Protein AF-F1L521-F1 (afdb_monomer_lite)

Structure (mmCIF, N/CA/C/O backbone):
data_AF-F1L521-F1
#
_entry.id   AF-F1L521-F1
#
loop_
_atom_site.group_PDB
_atom_site.id
_atom_site.type_symbol
_atom_site.label_atom_id
_atom_site.label_alt_id
_atom_site.label_comp_id
_atom_site.label_asym_id
_atom_site.label_entity_id
_atom_site.label_seq_id
_atom_site.pdbx_PDB_ins_code
_atom_site.Cartn_x
_atom_site.Cartn_y
_atom_site.Cartn_z
_atom_site.occupancy
_atom_site.B_iso_or_equiv
_atom_site.auth_seq_id
_atom_site.auth_comp_id
_atom_site.auth_asym_id
_atom_site.auth_atom_id
_atom_site.pdbx_PDB_model_num
ATOM 1 N N . MET A 1 1 ? -2.683 11.134 13.751 1.00 90.31 1 MET A N 1
ATOM 2 C CA . MET A 1 1 ? -3.438 9.969 13.209 1.00 90.31 1 MET A CA 1
ATOM 3 C C . MET A 1 1 ? -3.778 8.933 14.274 1.00 90.31 1 MET A C 1
ATOM 5 O O . MET A 1 1 ? -4.937 8.552 14.378 1.00 90.31 1 MET A O 1
ATOM 9 N N . GLN A 1 2 ? -2.808 8.512 15.095 1.00 91.81 2 GLN A N 1
ATOM 10 C CA . GLN A 1 2 ? -3.018 7.535 16.176 1.00 91.81 2 GLN A CA 1
ATOM 11 C C . GLN A 1 2 ? -4.186 7.899 17.107 1.00 91.81 2 GLN A C 1
ATOM 13 O O . GLN A 1 2 ? -5.046 7.057 17.354 1.00 91.81 2 GLN A O 1
ATOM 18 N N . ARG A 1 3 ? -4.280 9.169 17.531 1.00 94.88 3 ARG A N 1
ATOM 19 C CA . ARG A 1 3 ? -5.382 9.678 18.364 1.00 94.88 3 ARG A CA 1
ATOM 20 C C . ARG A 1 3 ? -6.765 9.398 17.769 1.00 94.88 3 ARG A C 1
ATOM 22 O O . ARG A 1 3 ? -7.626 8.865 18.456 1.00 94.88 3 ARG A O 1
ATOM 29 N N . ALA A 1 4 ? -6.966 9.699 16.486 1.00 95.62 4 ALA A N 1
ATOM 30 C CA . ALA A 1 4 ? -8.253 9.498 15.819 1.00 95.62 4 ALA A CA 1
ATOM 31 C C . ALA A 1 4 ? -8.691 8.021 15.827 1.00 95.62 4 ALA A C 1
ATOM 33 O O . ALA A 1 4 ? -9.861 7.720 16.062 1.00 95.62 4 ALA A O 1
ATOM 34 N N . VAL A 1 5 ? -7.750 7.094 15.620 1.00 95.44 5 VAL A N 1
ATOM 35 C CA . VAL A 1 5 ? -8.025 5.649 15.680 1.00 95.44 5 VAL A CA 1
ATOM 36 C C . VAL A 1 5 ? -8.281 5.195 17.115 1.00 95.44 5 VAL A C 1
ATOM 38 O O . VAL A 1 5 ? -9.216 4.433 17.340 1.00 95.44 5 VAL A O 1
ATOM 41 N N . ALA A 1 6 ? -7.508 5.690 18.085 1.00 95.44 6 ALA A N 1
ATOM 42 C CA . ALA A 1 6 ? -7.692 5.373 19.500 1.00 95.44 6 ALA A CA 1
ATOM 43 C C . ALA A 1 6 ? -9.063 5.837 20.020 1.00 95.44 6 ALA A C 1
ATOM 45 O O . ALA A 1 6 ? -9.784 5.054 20.628 1.00 95.44 6 ALA A O 1
ATOM 46 N N . GLU A 1 7 ? -9.473 7.069 19.714 1.00 96.81 7 GLU A N 1
ATOM 47 C CA . GLU A 1 7 ? -10.798 7.582 20.078 1.00 96.81 7 GLU A CA 1
ATOM 48 C C . GLU A 1 7 ? -11.925 6.788 19.403 1.00 96.81 7 GLU A C 1
ATOM 50 O O . GLU A 1 7 ? -12.934 6.477 20.038 1.00 96.81 7 GLU A O 1
ATOM 55 N N . THR A 1 8 ? -11.756 6.431 18.124 1.00 97.25 8 THR A N 1
ATOM 56 C CA . THR A 1 8 ? -12.739 5.620 17.385 1.00 97.25 8 THR A CA 1
ATOM 57 C C . THR A 1 8 ? -12.863 4.225 17.987 1.00 97.25 8 THR A C 1
ATOM 59 O O . THR A 1 8 ? -13.978 3.745 18.183 1.00 97.25 8 THR A O 1
ATOM 62 N N . ARG A 1 9 ? -11.735 3.601 18.343 1.00 96.56 9 ARG A N 1
ATOM 63 C CA . ARG A 1 9 ? -11.698 2.318 19.044 1.00 96.56 9 ARG A CA 1
ATOM 64 C C . ARG A 1 9 ? -12.509 2.384 20.339 1.00 96.56 9 ARG A C 1
ATOM 66 O O . ARG A 1 9 ? -13.430 1.589 20.492 1.00 96.56 9 ARG A O 1
ATOM 73 N N . SER A 1 10 ? -12.233 3.356 21.212 1.00 96.94 10 SER A N 1
ATOM 74 C CA . SER A 1 10 ? -12.951 3.498 22.486 1.00 96.94 10 SER A CA 1
ATOM 75 C C . SER A 1 10 ? -14.455 3.700 22.286 1.00 96.94 10 SER A C 1
ATOM 77 O O . SER A 1 10 ? -15.264 3.143 23.021 1.00 96.94 10 SER A O 1
ATOM 79 N N . ARG A 1 11 ? -14.859 4.474 21.269 1.00 97.31 11 ARG A N 1
ATOM 80 C CA . ARG A 1 11 ? -16.281 4.680 20.951 1.00 97.31 11 ARG A CA 1
ATOM 81 C C . ARG A 1 11 ? -16.962 3.398 20.476 1.00 97.31 11 ARG A C 1
ATOM 83 O O . ARG A 1 11 ? -18.084 3.136 20.894 1.00 97.31 11 ARG A O 1
ATOM 90 N N . LEU A 1 12 ? -16.302 2.609 19.629 1.00 97.69 12 LEU A N 1
ATOM 91 C CA . LEU A 1 12 ? -16.841 1.332 19.158 1.00 97.69 12 LEU A CA 1
ATOM 92 C C . LEU A 1 12 ? -16.959 0.314 20.302 1.00 97.69 12 LEU A C 1
ATOM 94 O O . LEU A 1 12 ? -17.980 -0.363 20.398 1.00 97.69 12 LEU A O 1
ATOM 98 N N . GLU A 1 13 ? -15.976 0.259 21.205 1.00 97.38 13 GLU A N 1
ATOM 99 C CA . GLU A 1 13 ? -16.037 -0.576 22.415 1.00 97.38 13 GLU A CA 1
ATOM 100 C C . GLU A 1 13 ? -17.237 -0.181 23.303 1.00 97.38 13 GLU A C 1
ATOM 102 O O . GLU A 1 13 ? -18.014 -1.046 23.707 1.00 97.38 13 GLU A O 1
ATOM 107 N N . CYS A 1 14 ? -17.477 1.120 23.528 1.00 97.75 14 CYS A N 1
ATOM 108 C CA . CYS A 1 14 ? -18.646 1.611 24.277 1.00 97.75 14 CYS A CA 1
ATOM 109 C C . CYS A 1 14 ? -19.998 1.263 23.628 1.00 97.75 14 CYS A C 1
ATOM 111 O O . CYS A 1 14 ? -21.002 1.152 24.329 1.00 97.75 14 CYS A O 1
ATOM 113 N N . LEU A 1 15 ? -20.038 1.101 22.303 1.00 97.94 15 LEU A N 1
ATOM 114 C CA . LEU A 1 15 ? -21.233 0.686 21.560 1.00 97.94 15 LEU A CA 1
ATOM 115 C C . LEU A 1 15 ? -21.446 -0.840 21.567 1.00 97.94 15 LEU A C 1
ATOM 117 O O . LEU A 1 15 ? -22.412 -1.322 20.979 1.00 97.94 15 LEU A O 1
ATOM 121 N N . GLY A 1 16 ? -20.577 -1.599 22.243 1.00 97.75 16 GLY A N 1
ATOM 122 C CA . GLY A 1 16 ? -20.684 -3.052 22.384 1.00 97.75 16 GLY A CA 1
ATOM 123 C C . GLY A 1 16 ? -19.954 -3.852 21.304 1.00 97.75 16 GLY A C 1
ATOM 124 O O . GLY A 1 16 ? -20.125 -5.068 21.235 1.00 97.75 16 GLY A O 1
ATOM 125 N N . HIS A 1 17 ? -19.135 -3.210 20.464 1.00 97.94 17 HIS A N 1
ATOM 126 C CA . HIS A 1 17 ? -18.296 -3.921 19.501 1.00 97.94 17 HIS A CA 1
ATOM 127 C C . HIS A 1 17 ? -17.059 -4.515 20.183 1.00 97.94 17 HIS A C 1
ATOM 129 O O . HIS A 1 17 ? -16.472 -3.914 21.081 1.00 97.94 17 HIS A O 1
ATOM 135 N N . THR A 1 18 ? -16.624 -5.689 19.722 1.00 97.38 18 THR A N 1
ATOM 136 C CA . THR A 1 18 ? -15.381 -6.318 20.189 1.00 97.38 18 THR A CA 1
ATOM 137 C C . THR A 1 18 ? -14.226 -5.903 19.288 1.00 97.38 18 THR A C 1
ATOM 139 O O . THR A 1 18 ? -14.255 -6.157 18.086 1.00 97.38 18 THR A O 1
ATOM 142 N N . LEU A 1 19 ? -13.204 -5.264 19.858 1.00 96.44 19 LEU A N 1
ATOM 143 C CA . LEU A 1 19 ? -12.027 -4.814 19.120 1.00 96.44 19 LEU A CA 1
ATOM 144 C C . LEU A 1 19 ? -10.855 -5.745 19.422 1.00 96.44 19 LEU A C 1
ATOM 146 O O . LEU A 1 19 ? -10.376 -5.825 20.553 1.00 96.44 19 LEU A O 1
ATOM 150 N N . ILE A 1 20 ? -10.387 -6.441 18.390 1.00 95.50 20 ILE A N 1
ATOM 151 C CA . ILE A 1 20 ? -9.289 -7.403 18.480 1.00 95.50 20 ILE A CA 1
ATOM 152 C C . ILE A 1 20 ? -8.067 -6.803 17.774 1.00 95.50 20 ILE A C 1
ATOM 154 O O . ILE A 1 20 ? -8.185 -6.376 16.623 1.00 95.50 20 ILE A O 1
ATOM 158 N N . PRO A 1 21 ? -6.885 -6.760 18.417 1.00 94.50 21 PRO A N 1
ATOM 159 C CA . PRO A 1 21 ? -5.656 -6.379 17.736 1.00 94.50 21 PRO A CA 1
ATOM 160 C C . PRO A 1 21 ? -5.373 -7.326 16.566 1.00 94.50 21 PRO A C 1
ATOM 162 O O . PRO A 1 21 ? -5.251 -8.536 16.754 1.00 94.50 21 PRO A O 1
ATOM 165 N N . PHE A 1 22 ? -5.231 -6.771 15.365 1.00 94.00 22 PHE A N 1
ATOM 166 C CA . PHE A 1 22 ? -4.911 -7.531 14.164 1.00 94.00 22 PHE A CA 1
ATOM 167 C C . PHE A 1 22 ? -3.695 -6.934 13.471 1.00 94.00 22 PHE A C 1
ATOM 169 O O . PHE A 1 22 ? -3.716 -5.785 13.032 1.00 94.00 22 PHE A O 1
ATOM 176 N N . ASN A 1 23 ? -2.631 -7.729 13.370 1.00 89.62 23 ASN A N 1
ATOM 177 C CA . ASN A 1 23 ? -1.404 -7.317 12.707 1.00 89.62 23 ASN A CA 1
ATOM 178 C C . ASN A 1 23 ? -1.412 -7.823 11.259 1.00 89.62 23 ASN A C 1
ATOM 180 O 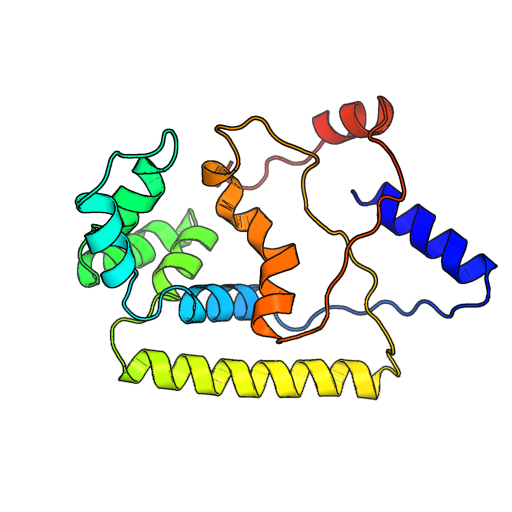O . ASN A 1 23 ? -1.396 -9.041 11.050 1.00 89.62 23 ASN A O 1
ATOM 184 N N . PRO A 1 24 ? -1.421 -6.929 10.254 1.00 81.62 24 PRO A N 1
ATOM 185 C CA . PRO A 1 24 ? -1.397 -7.340 8.858 1.00 81.62 24 PRO A CA 1
ATOM 186 C C . PRO A 1 24 ? -0.110 -8.110 8.534 1.00 81.62 24 PRO A C 1
ATOM 188 O O . PRO A 1 24 ? 0.996 -7.727 8.924 1.00 81.62 24 PRO A O 1
ATOM 191 N N . LEU A 1 25 ? -0.257 -9.218 7.805 1.00 85.94 25 LEU A N 1
ATOM 192 C CA . LEU A 1 25 ? 0.855 -10.103 7.463 1.00 85.94 25 LEU A CA 1
ATOM 193 C C . LEU A 1 25 ? 1.824 -9.401 6.503 1.00 85.94 25 LEU A C 1
ATOM 195 O O . LEU A 1 25 ? 1.403 -8.916 5.460 1.00 85.94 25 LEU A O 1
ATOM 199 N N . GLN A 1 26 ? 3.123 -9.407 6.812 1.00 86.56 26 GLN A N 1
ATOM 200 C CA . GLN A 1 26 ? 4.208 -9.036 5.886 1.00 86.56 26 GLN A CA 1
ATOM 201 C C . GLN A 1 26 ? 3.940 -7.759 5.053 1.00 86.56 26 GLN A C 1
ATOM 203 O O . GLN A 1 26 ? 4.008 -7.775 3.826 1.00 86.56 26 GLN A O 1
ATOM 208 N N . VAL A 1 27 ? 3.646 -6.633 5.709 1.00 85.31 27 VAL A N 1
ATOM 209 C CA . VAL A 1 27 ? 3.237 -5.374 5.045 1.00 85.31 27 VAL A CA 1
ATOM 210 C C . VAL A 1 27 ? 4.239 -4.886 3.986 1.00 85.31 27 VAL A C 1
ATOM 212 O O . VAL A 1 27 ? 3.840 -4.371 2.945 1.00 85.31 27 VAL A O 1
ATOM 215 N N . ALA A 1 28 ? 5.543 -5.094 4.197 1.00 87.06 28 ALA A N 1
ATOM 216 C CA . ALA A 1 28 ? 6.573 -4.743 3.213 1.00 87.06 28 ALA A CA 1
ATOM 217 C C . ALA A 1 28 ? 6.491 -5.590 1.925 1.00 87.06 28 ALA A C 1
ATOM 219 O O . ALA A 1 28 ? 6.714 -5.079 0.823 1.00 87.06 28 ALA A O 1
ATOM 220 N N . GLU A 1 29 ? 6.146 -6.877 2.052 1.00 90.19 29 GLU A N 1
ATOM 221 C CA . GLU A 1 29 ? 5.872 -7.742 0.900 1.00 90.19 29 GLU A CA 1
ATOM 222 C C . GLU A 1 29 ? 4.611 -7.264 0.180 1.00 90.19 29 GLU A C 1
ATOM 224 O O . GLU A 1 29 ? 4.646 -7.098 -1.036 1.00 90.19 29 GLU A O 1
ATOM 229 N N . ALA A 1 30 ? 3.540 -6.972 0.924 1.00 93.19 30 ALA A N 1
ATOM 230 C CA . ALA A 1 30 ? 2.292 -6.455 0.367 1.00 93.19 30 ALA A CA 1
ATOM 231 C C . ALA A 1 30 ? 2.538 -5.187 -0.458 1.00 93.19 30 ALA A C 1
ATOM 233 O O . ALA A 1 30 ? 2.128 -5.101 -1.613 1.00 93.19 30 ALA A O 1
ATOM 234 N N . PHE A 1 31 ? 3.294 -4.232 0.089 1.00 92.31 31 PHE A N 1
ATOM 235 C CA . PHE A 1 31 ? 3.630 -3.013 -0.635 1.00 92.31 31 PHE A CA 1
ATOM 236 C C . PHE A 1 31 ? 4.441 -3.307 -1.901 1.00 92.31 31 PHE A C 1
ATOM 238 O O . PHE A 1 31 ? 4.127 -2.778 -2.960 1.00 92.31 31 PHE A O 1
ATOM 245 N N . SER A 1 32 ? 5.420 -4.213 -1.841 1.00 93.25 32 SER A N 1
ATOM 246 C CA . SER A 1 32 ? 6.182 -4.626 -3.028 1.00 93.25 32 SER A CA 1
ATOM 247 C C . SER A 1 32 ? 5.281 -5.260 -4.097 1.00 93.25 32 SER A C 1
ATOM 249 O O . SER A 1 32 ? 5.385 -4.930 -5.275 1.00 93.25 32 SER A O 1
ATOM 251 N N . LEU A 1 33 ? 4.359 -6.138 -3.704 1.00 95.69 33 LEU A N 1
ATOM 252 C CA . LEU A 1 33 ? 3.399 -6.748 -4.624 1.00 95.69 33 LEU A CA 1
ATOM 253 C C . LEU A 1 33 ? 2.463 -5.702 -5.246 1.00 95.69 33 LEU A C 1
ATOM 255 O O . LEU A 1 33 ? 2.216 -5.750 -6.449 1.00 95.69 33 LEU A O 1
ATOM 259 N N . PHE A 1 34 ? 2.010 -4.724 -4.457 1.00 95.88 34 PHE A N 1
ATOM 260 C CA . PHE A 1 34 ? 1.226 -3.589 -4.939 1.00 95.88 34 PHE A CA 1
ATOM 261 C C . PHE A 1 34 ? 1.989 -2.772 -5.988 1.00 95.88 34 PHE A C 1
ATOM 263 O O . PHE A 1 34 ? 1.449 -2.529 -7.065 1.00 95.88 34 PHE A O 1
ATOM 270 N N . ILE A 1 35 ? 3.258 -2.425 -5.734 1.00 94.44 35 ILE A N 1
ATOM 271 C CA . ILE A 1 35 ? 4.109 -1.746 -6.727 1.00 94.44 35 ILE A CA 1
ATOM 272 C C . ILE A 1 35 ? 4.199 -2.564 -8.013 1.00 94.44 35 ILE A C 1
ATOM 274 O O . ILE A 1 35 ? 3.997 -2.022 -9.099 1.00 94.44 35 ILE A O 1
ATOM 278 N N . GLY A 1 36 ? 4.465 -3.865 -7.906 1.00 95.06 36 GLY A N 1
ATOM 279 C CA . GLY A 1 36 ? 4.537 -4.745 -9.069 1.00 95.06 36 GLY A CA 1
ATOM 280 C C . GLY A 1 36 ? 3.237 -4.769 -9.878 1.00 95.06 36 GLY A C 1
ATOM 281 O O . GLY A 1 36 ? 3.273 -4.712 -11.106 1.00 95.06 36 GLY A O 1
ATOM 282 N N . ALA A 1 37 ? 2.088 -4.774 -9.196 1.00 95.19 37 ALA A N 1
ATOM 283 C CA . ALA A 1 37 ? 0.769 -4.784 -9.822 1.00 95.19 37 ALA A CA 1
ATOM 284 C C . ALA A 1 37 ? 0.438 -3.488 -10.578 1.00 95.19 37 ALA A C 1
ATOM 286 O O . ALA A 1 37 ? -0.226 -3.548 -11.610 1.00 95.19 37 ALA A O 1
ATOM 287 N N . VAL A 1 38 ? 0.898 -2.330 -10.092 1.00 93.75 38 VAL A N 1
ATOM 288 C CA . VAL A 1 38 ? 0.629 -1.026 -10.732 1.00 93.75 38 VAL A CA 1
ATOM 289 C C . VAL A 1 38 ? 1.693 -0.618 -11.757 1.00 93.75 38 VAL A C 1
ATOM 291 O O . VAL A 1 38 ? 1.474 0.306 -12.534 1.00 93.75 38 VAL A O 1
ATOM 294 N N . THR A 1 39 ? 2.833 -1.315 -11.799 1.00 93.62 39 THR A N 1
ATOM 295 C CA . THR A 1 39 ? 3.958 -1.035 -12.711 1.00 93.62 39 THR A CA 1
ATOM 296 C C . THR A 1 39 ? 4.169 -2.148 -13.743 1.00 93.62 39 THR A C 1
ATOM 298 O O . THR A 1 39 ? 5.302 -2.498 -14.058 1.00 93.62 39 THR A O 1
ATOM 301 N N . VAL A 1 40 ? 3.075 -2.693 -14.288 1.00 92.94 40 VAL A N 1
ATOM 302 C CA . VAL A 1 40 ? 3.015 -3.925 -15.111 1.00 92.94 40 VAL A CA 1
ATOM 303 C C . VAL A 1 40 ? 4.071 -4.067 -16.218 1.00 92.94 40 VAL A C 1
ATOM 305 O O . VAL A 1 40 ? 4.485 -5.182 -16.524 1.00 92.94 40 VAL A O 1
ATOM 308 N N . ASP A 1 41 ? 4.521 -2.960 -16.809 1.00 91.25 41 ASP A N 1
ATOM 309 C CA . ASP A 1 41 ? 5.529 -2.896 -17.874 1.00 91.25 41 ASP A CA 1
ATOM 310 C C . ASP A 1 41 ? 6.714 -1.973 -17.518 1.00 91.25 41 ASP A C 1
ATOM 312 O O . ASP A 1 41 ? 7.330 -1.337 -18.380 1.00 91.25 41 ASP A O 1
ATOM 316 N N . GLY A 1 42 ? 7.008 -1.836 -16.221 1.00 87.88 42 GLY A N 1
ATOM 317 C CA . GLY A 1 42 ? 8.018 -0.909 -15.710 1.00 87.88 42 GLY A CA 1
ATOM 318 C C . GLY A 1 42 ? 7.659 0.564 -15.935 1.00 87.88 42 GLY A C 1
ATOM 319 O O . GLY A 1 42 ? 8.566 1.398 -16.045 1.00 87.88 42 GLY A O 1
ATOM 320 N N . CYS A 1 43 ? 6.353 0.854 -16.015 1.00 91.25 43 CYS A N 1
ATOM 321 C CA . CYS A 1 43 ? 5.731 2.151 -16.305 1.00 91.25 43 CYS A CA 1
ATOM 322 C C . CYS A 1 43 ? 5.873 2.628 -17.758 1.00 91.25 43 CYS A C 1
ATOM 324 O O . CYS A 1 43 ? 5.560 3.784 -18.036 1.00 91.25 43 CYS A O 1
ATOM 326 N N . ARG A 1 44 ? 6.345 1.794 -18.695 1.00 90.44 44 ARG A N 1
ATOM 327 C CA . ARG A 1 44 ? 6.647 2.228 -20.070 1.00 90.44 44 ARG A CA 1
ATOM 328 C C . ARG A 1 44 ? 5.427 2.824 -20.770 1.00 90.44 44 ARG A C 1
ATOM 330 O O . ARG A 1 44 ? 5.544 3.882 -21.383 1.00 90.44 44 ARG A O 1
ATOM 337 N N . TYR A 1 45 ? 4.274 2.174 -20.662 1.00 92.44 45 TYR A N 1
ATOM 338 C CA . TYR A 1 45 ? 3.026 2.632 -21.257 1.00 92.44 45 TYR A CA 1
ATOM 339 C C . TYR A 1 45 ? 2.625 4.009 -20.725 1.00 92.44 45 TYR A C 1
ATOM 341 O O . TYR A 1 45 ? 2.330 4.904 -21.514 1.00 92.44 45 TYR A O 1
ATOM 349 N N . LEU A 1 46 ? 2.663 4.193 -19.401 1.00 91.25 46 LEU A N 1
ATOM 350 C CA . LEU A 1 46 ? 2.314 5.462 -18.761 1.00 91.25 46 LEU A CA 1
ATOM 351 C C . LEU A 1 46 ? 3.310 6.568 -19.121 1.00 91.25 46 LEU A C 1
ATOM 353 O O . LEU A 1 46 ? 2.893 7.662 -19.484 1.00 91.25 46 LEU A O 1
ATOM 357 N N . LEU A 1 47 ? 4.613 6.280 -19.105 1.00 91.25 47 LEU A N 1
ATOM 358 C CA . LEU A 1 47 ? 5.647 7.245 -19.493 1.00 91.25 47 LEU A CA 1
ATOM 359 C C . LEU A 1 47 ? 5.475 7.725 -20.928 1.00 91.25 47 LEU A C 1
ATOM 361 O O . LEU A 1 47 ? 5.535 8.921 -21.159 1.00 91.25 47 LEU A O 1
ATOM 365 N N . ASN A 1 48 ? 5.181 6.827 -21.872 1.00 92.25 48 ASN A N 1
ATOM 366 C CA . ASN A 1 48 ? 4.935 7.219 -23.260 1.00 92.25 48 ASN A CA 1
ATOM 367 C C . ASN A 1 48 ? 3.736 8.176 -23.396 1.00 92.25 48 ASN A C 1
ATOM 369 O O . ASN A 1 48 ? 3.680 8.948 -24.349 1.00 92.25 48 ASN A O 1
ATOM 373 N N . LYS A 1 49 ? 2.756 8.106 -22.483 1.00 92.06 49 LYS A N 1
ATOM 374 C CA . LYS A 1 49 ? 1.636 9.057 -22.433 1.00 92.06 49 LYS A CA 1
ATOM 375 C C . LYS A 1 49 ? 2.058 10.384 -21.822 1.00 92.06 49 LYS A C 1
ATOM 377 O O . LYS A 1 49 ? 1.728 11.416 -22.386 1.00 92.06 49 LYS A O 1
ATOM 382 N N . PHE A 1 50 ? 2.805 10.354 -20.723 1.00 89.81 50 PHE A N 1
ATOM 383 C CA . PHE A 1 50 ? 3.274 11.574 -20.074 1.00 89.81 50 PHE A CA 1
ATOM 384 C C . PHE A 1 50 ? 4.312 12.340 -20.906 1.00 89.81 50 PHE A C 1
ATOM 386 O O . PHE A 1 50 ? 4.280 13.559 -20.928 1.00 89.81 50 PHE A O 1
ATOM 393 N N . ASP A 1 51 ? 5.200 11.648 -21.624 1.00 88.75 51 ASP A N 1
ATOM 394 C CA . ASP A 1 51 ? 6.192 12.266 -22.518 1.00 88.75 51 ASP A CA 1
ATOM 395 C C . ASP A 1 51 ? 5.535 12.969 -23.724 1.00 88.75 51 ASP A C 1
ATOM 397 O O . ASP A 1 51 ? 6.164 13.793 -24.384 1.00 88.75 51 ASP A O 1
ATOM 401 N N . ALA A 1 52 ? 4.277 12.632 -24.022 1.00 90.69 52 ALA A N 1
ATOM 402 C CA . ALA A 1 52 ? 3.467 13.265 -25.057 1.00 90.69 52 ALA A CA 1
ATOM 403 C C . ALA A 1 52 ? 2.598 14.425 -24.529 1.00 90.69 52 ALA A C 1
ATOM 405 O O . ALA A 1 52 ? 1.824 14.986 -25.305 1.00 90.69 52 ALA A O 1
ATOM 406 N N . ASP A 1 53 ? 2.708 14.774 -23.245 1.00 90.38 53 ASP A N 1
ATOM 407 C CA . ASP A 1 53 ? 1.909 15.810 -22.585 1.00 90.38 53 ASP A CA 1
ATOM 408 C C . ASP A 1 53 ? 2.799 16.796 -21.801 1.00 90.38 53 ASP A C 1
ATOM 410 O O . ASP A 1 53 ? 4.022 16.647 -21.728 1.00 90.38 53 ASP A O 1
ATOM 414 N N . LEU A 1 54 ? 2.190 17.837 -21.233 1.0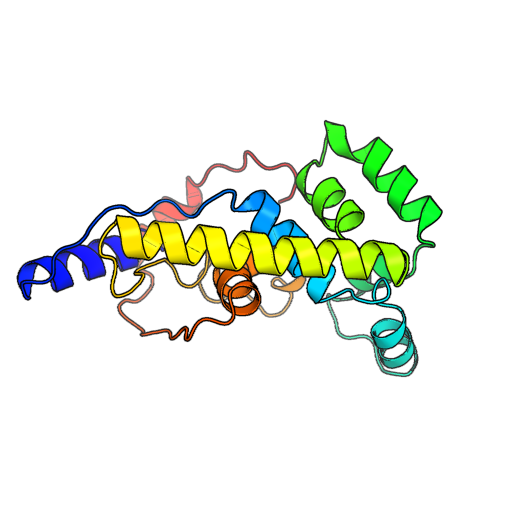0 86.25 54 LEU A N 1
ATOM 415 C CA . LEU A 1 54 ? 2.863 18.780 -20.347 1.00 86.25 54 LEU A CA 1
ATOM 416 C C . LEU A 1 54 ? 3.229 18.106 -19.020 1.00 86.25 54 LEU A C 1
ATOM 418 O O . LEU A 1 54 ? 2.416 17.421 -18.395 1.00 86.25 54 LEU A O 1
ATOM 422 N N . GLU A 1 55 ? 4.460 18.337 -18.566 1.00 77.81 55 GLU A N 1
ATOM 423 C CA . GLU A 1 55 ? 4.917 17.839 -17.273 1.00 77.81 55 GLU A CA 1
ATOM 424 C C . GLU A 1 55 ? 4.169 18.541 -16.132 1.00 77.81 55 GLU A C 1
ATOM 426 O O . GLU A 1 55 ? 4.017 19.763 -16.123 1.00 77.81 55 GLU A O 1
ATOM 431 N N . CYS A 1 56 ? 3.697 17.756 -15.163 1.00 77.00 56 CYS A N 1
ATOM 432 C CA . CYS A 1 56 ? 3.069 18.280 -13.958 1.00 77.00 56 CYS A CA 1
ATOM 433 C C . CYS A 1 56 ? 4.139 18.607 -12.907 1.00 77.00 56 CYS A C 1
ATOM 435 O O . CYS A 1 56 ? 5.045 17.802 -12.652 1.00 77.00 56 CYS A O 1
ATOM 437 N N . ASP A 1 57 ? 4.015 19.772 -12.271 1.00 80.19 57 ASP A N 1
ATOM 438 C CA . ASP A 1 57 ? 4.935 20.222 -11.229 1.00 80.19 57 ASP A CA 1
ATOM 439 C C . ASP A 1 57 ? 5.063 19.178 -10.104 1.00 80.19 57 ASP A C 1
ATOM 441 O O . ASP A 1 57 ? 4.077 18.665 -9.576 1.00 80.19 57 ASP A O 1
ATOM 445 N N . GLY A 1 58 ? 6.303 18.844 -9.732 1.00 79.50 58 GLY A N 1
ATOM 446 C CA . GLY A 1 58 ? 6.608 17.878 -8.665 1.00 79.50 58 GLY A CA 1
ATOM 447 C C . GLY A 1 58 ? 6.716 16.409 -9.102 1.00 79.50 58 GLY A C 1
ATOM 448 O O . GLY A 1 58 ? 7.134 15.574 -8.301 1.00 79.50 58 GLY A O 1
ATOM 449 N N . TYR A 1 59 ? 6.422 16.069 -10.363 1.00 81.19 59 TYR A N 1
ATOM 450 C CA . TYR A 1 59 ? 6.490 14.682 -10.863 1.00 81.19 59 TYR A CA 1
ATOM 451 C C . TYR A 1 59 ? 7.838 14.316 -11.505 1.00 81.19 59 TYR A C 1
ATOM 453 O O . TYR A 1 59 ? 8.138 13.132 -11.688 1.00 81.19 59 TYR A O 1
ATOM 461 N N . ALA A 1 60 ? 8.690 15.305 -11.786 1.00 82.62 60 ALA A N 1
ATOM 462 C CA . ALA A 1 60 ? 9.947 15.114 -12.509 1.00 82.62 60 ALA A CA 1
ATOM 463 C C . ALA A 1 60 ? 10.856 14.040 -11.896 1.00 82.62 60 ALA A C 1
ATOM 465 O O . ALA A 1 60 ? 11.438 13.226 -12.614 1.00 82.62 60 ALA A O 1
ATOM 466 N N . SER A 1 61 ? 10.966 13.991 -10.565 1.00 82.44 61 SER A N 1
ATOM 467 C CA . SER A 1 61 ? 11.835 13.035 -9.865 1.00 82.44 61 SER A CA 1
ATOM 468 C C . SER A 1 61 ? 11.419 11.582 -10.126 1.00 82.44 61 SER A C 1
ATOM 470 O O . SER A 1 61 ? 12.242 10.763 -10.551 1.00 82.44 61 SER A O 1
ATOM 472 N N . ILE A 1 62 ? 10.134 11.263 -9.938 1.00 83.12 62 ILE A N 1
ATOM 473 C CA . ILE A 1 62 ? 9.612 9.911 -10.143 1.00 83.12 62 ILE A CA 1
ATOM 474 C C . ILE A 1 62 ? 9.597 9.544 -11.626 1.00 83.12 62 ILE A C 1
ATOM 476 O O . ILE A 1 62 ? 9.920 8.408 -11.980 1.00 83.12 62 ILE A O 1
ATOM 480 N N . MET A 1 63 ? 9.284 10.494 -12.508 1.00 87.31 63 MET A N 1
ATOM 481 C CA . MET A 1 63 ? 9.265 10.261 -13.949 1.00 87.31 63 MET A CA 1
ATOM 482 C C . MET A 1 63 ? 10.670 9.973 -14.468 1.00 87.31 63 MET A C 1
ATOM 484 O O . MET A 1 63 ? 10.878 8.968 -15.144 1.00 87.31 63 MET A O 1
ATOM 488 N N . ASN A 1 64 ? 11.662 10.775 -14.077 1.00 88.12 64 ASN A N 1
ATOM 489 C CA . ASN A 1 64 ? 13.052 10.570 -14.473 1.00 88.12 64 ASN A CA 1
ATOM 490 C C . ASN A 1 64 ? 13.599 9.229 -13.975 1.00 88.12 64 ASN A C 1
ATOM 492 O O . ASN A 1 64 ? 14.209 8.502 -14.759 1.00 88.12 64 ASN A O 1
ATOM 496 N N . MET A 1 65 ? 13.300 8.835 -12.731 1.00 86.75 65 MET A N 1
ATOM 497 C CA . MET A 1 65 ? 13.641 7.499 -12.221 1.00 86.75 65 MET A CA 1
ATOM 498 C C . MET A 1 65 ? 13.030 6.387 -13.090 1.00 86.75 65 MET A C 1
ATOM 500 O O . MET A 1 65 ? 13.696 5.408 -13.432 1.00 86.75 65 MET A O 1
ATOM 504 N N . ASN A 1 66 ? 11.773 6.558 -13.503 1.00 88.56 66 ASN A N 1
ATOM 505 C CA . ASN A 1 66 ? 11.072 5.617 -14.368 1.00 88.56 66 ASN A CA 1
ATOM 506 C C . ASN A 1 66 ? 11.482 5.710 -15.854 1.00 88.56 66 ASN A C 1
ATOM 508 O O . ASN A 1 66 ? 11.149 4.815 -16.622 1.00 88.56 66 ASN A O 1
ATOM 512 N N . ARG A 1 67 ? 12.261 6.704 -16.291 1.00 90.50 67 ARG A N 1
ATOM 513 C CA . ARG A 1 67 ? 12.845 6.741 -17.649 1.00 90.50 67 ARG A CA 1
ATOM 514 C C . ARG A 1 67 ? 14.142 5.928 -17.752 1.00 90.50 67 ARG A C 1
ATOM 516 O O . ARG A 1 67 ? 14.464 5.420 -18.826 1.00 90.50 67 ARG A O 1
ATOM 523 N N . VAL A 1 68 ? 14.852 5.727 -16.636 1.00 91.94 68 VAL A N 1
ATOM 524 C CA . VAL A 1 68 ? 16.111 4.959 -16.578 1.00 91.94 68 VAL A CA 1
ATOM 525 C C . VAL A 1 68 ? 15.910 3.529 -17.114 1.00 91.94 68 VAL A C 1
ATOM 527 O O . VAL A 1 68 ? 14.922 2.887 -16.753 1.00 91.94 68 VAL A O 1
ATOM 530 N N . PRO A 1 69 ? 16.812 2.966 -17.942 1.00 91.06 69 PRO A N 1
ATOM 531 C CA . PRO A 1 69 ? 16.701 1.580 -18.399 1.00 91.06 69 PRO A CA 1
ATOM 532 C C . PRO A 1 69 ? 16.679 0.569 -17.243 1.00 91.06 69 PRO A C 1
ATOM 534 O O . PRO A 1 69 ? 17.385 0.730 -16.249 1.00 91.06 69 PRO A O 1
ATOM 537 N N . PHE A 1 70 ? 15.909 -0.513 -17.393 1.00 89.75 70 PHE A N 1
ATOM 538 C CA . PHE A 1 70 ? 15.665 -1.495 -16.326 1.00 89.75 70 PHE A CA 1
ATOM 539 C C . PHE A 1 70 ? 16.946 -2.045 -15.679 1.00 89.75 70 PHE A C 1
ATOM 541 O O . PHE A 1 70 ? 17.051 -2.087 -14.456 1.00 89.75 70 PHE A O 1
ATOM 548 N N . ILE A 1 71 ? 17.942 -2.429 -16.486 1.00 91.81 71 ILE A N 1
ATOM 549 C CA . ILE A 1 71 ? 19.216 -2.979 -15.988 1.00 91.81 71 ILE A CA 1
ATOM 550 C C . ILE A 1 71 ? 19.908 -1.966 -15.073 1.00 91.81 71 ILE A C 1
ATOM 552 O O . ILE A 1 71 ? 20.359 -2.315 -13.984 1.00 91.81 71 ILE A O 1
ATOM 556 N N . LEU A 1 72 ? 19.929 -0.697 -15.483 1.00 94.00 72 LEU A N 1
ATOM 557 C CA . LEU A 1 72 ? 20.555 0.360 -14.707 1.00 94.00 72 LEU A CA 1
ATOM 558 C C . LEU A 1 72 ? 19.776 0.634 -13.414 1.00 94.00 72 LEU A C 1
ATOM 560 O O . LEU A 1 72 ? 20.398 0.781 -12.368 1.00 94.00 72 LEU A O 1
ATOM 564 N N . ARG A 1 73 ? 18.435 0.576 -13.436 1.00 92.25 73 ARG A N 1
ATOM 565 C CA . ARG A 1 73 ? 17.629 0.635 -12.202 1.00 92.25 73 ARG A CA 1
ATOM 566 C C . ARG A 1 73 ? 17.974 -0.494 -11.235 1.00 92.25 73 ARG A C 1
ATOM 568 O O . ARG A 1 73 ? 18.091 -0.250 -10.039 1.00 92.25 73 ARG A O 1
ATOM 575 N N . ARG A 1 74 ? 18.170 -1.722 -11.725 1.00 93.19 74 ARG A N 1
ATOM 576 C CA . ARG A 1 74 ? 18.549 -2.867 -10.878 1.00 93.19 74 ARG A CA 1
ATOM 577 C C . ARG A 1 74 ? 19.932 -2.686 -10.254 1.00 93.19 74 ARG A C 1
ATOM 579 O O . ARG A 1 74 ? 20.087 -2.991 -9.075 1.00 93.19 74 ARG A O 1
ATOM 586 N N . ILE A 1 75 ? 20.892 -2.139 -11.001 1.00 95.12 75 ILE A N 1
ATOM 587 C CA . ILE A 1 75 ? 22.219 -1.783 -10.475 1.00 95.12 75 ILE A CA 1
ATOM 588 C C . ILE A 1 75 ? 22.091 -0.693 -9.408 1.00 95.12 75 ILE A C 1
ATOM 590 O O . ILE A 1 75 ? 22.616 -0.860 -8.311 1.00 95.12 75 ILE A O 1
ATOM 594 N N . ILE A 1 76 ? 21.337 0.376 -9.685 1.00 91.94 76 ILE A N 1
ATOM 595 C CA . ILE A 1 76 ? 21.075 1.450 -8.716 1.00 91.94 76 ILE A CA 1
ATOM 596 C C . ILE A 1 76 ? 20.471 0.862 -7.439 1.00 91.94 76 ILE A C 1
ATOM 598 O O . ILE A 1 76 ? 21.013 1.078 -6.364 1.00 91.94 76 ILE A O 1
ATOM 602 N N . ALA A 1 77 ? 19.425 0.040 -7.546 1.00 93.06 77 ALA A N 1
ATOM 603 C CA . ALA A 1 77 ? 18.791 -0.605 -6.398 1.00 93.06 77 ALA A CA 1
ATOM 604 C C . ALA A 1 77 ? 19.715 -1.572 -5.647 1.00 93.06 77 ALA A C 1
ATOM 606 O O . ALA A 1 77 ? 19.504 -1.840 -4.468 1.00 93.06 77 ALA A O 1
ATOM 607 N N . PHE A 1 78 ? 20.704 -2.170 -6.308 1.00 94.88 78 PHE A N 1
ATOM 608 C CA . PHE A 1 78 ? 21.717 -2.979 -5.637 1.00 94.88 78 PHE A CA 1
ATOM 609 C C . PHE A 1 78 ? 22.667 -2.099 -4.816 1.00 94.88 78 PHE A C 1
ATOM 611 O O . PHE A 1 78 ? 22.859 -2.367 -3.633 1.00 94.88 78 PHE A O 1
ATOM 618 N N . LEU A 1 79 ? 23.180 -1.021 -5.415 1.00 94.12 79 LEU A N 1
ATOM 619 C CA . LEU A 1 79 ? 24.125 -0.096 -4.784 1.00 94.12 79 LEU A CA 1
ATOM 620 C C . LEU A 1 79 ? 23.498 0.727 -3.652 1.00 94.12 79 LEU A C 1
ATOM 622 O O . LEU A 1 79 ? 24.161 0.994 -2.655 1.00 94.12 79 LEU A O 1
ATOM 626 N N . THR A 1 80 ? 22.230 1.122 -3.787 1.00 89.56 80 THR A N 1
ATOM 627 C CA . THR A 1 80 ? 21.548 1.960 -2.793 1.00 89.56 80 THR A CA 1
ATOM 628 C C . THR A 1 80 ? 20.926 1.168 -1.653 1.00 89.56 80 THR A C 1
ATOM 630 O O . THR A 1 80 ? 20.619 1.762 -0.629 1.00 89.56 80 THR A O 1
ATOM 633 N N . ALA A 1 81 ? 20.766 -0.154 -1.764 1.00 90.44 81 ALA A N 1
ATOM 634 C CA . ALA A 1 81 ? 20.098 -0.959 -0.737 1.00 90.44 81 ALA A CA 1
ATOM 635 C C . ALA A 1 81 ? 20.673 -0.861 0.690 1.00 90.44 81 ALA A C 1
ATOM 637 O O . ALA A 1 81 ? 19.860 -0.890 1.613 1.00 90.44 81 ALA A O 1
ATOM 638 N N . PRO A 1 82 ? 21.999 -0.739 0.913 1.00 89.88 82 PRO A N 1
ATOM 639 C CA . PRO A 1 82 ? 22.549 -0.587 2.263 1.00 89.88 82 PRO A CA 1
ATOM 640 C C . PRO A 1 82 ? 22.148 0.724 2.949 1.00 89.88 82 PRO A C 1
ATOM 642 O O . PRO A 1 82 ? 22.079 0.771 4.171 1.00 89.88 82 PRO A O 1
ATOM 645 N N . PHE A 1 83 ? 21.890 1.776 2.167 1.00 87.69 83 PHE A N 1
ATOM 646 C CA . PHE A 1 83 ? 21.607 3.125 2.669 1.00 87.69 83 PHE A CA 1
ATOM 647 C C . PHE A 1 83 ? 20.115 3.469 2.593 1.00 87.69 83 PHE A C 1
ATOM 649 O O . PHE A 1 83 ? 19.566 4.096 3.489 1.00 87.69 83 PHE A O 1
ATOM 656 N N . TYR A 1 84 ? 19.448 3.013 1.532 1.00 85.75 84 TYR A N 1
ATOM 657 C CA . TYR A 1 84 ? 18.061 3.321 1.200 1.00 85.75 84 TYR A CA 1
ATOM 658 C C . TYR A 1 84 ? 17.279 2.044 0.849 1.00 85.75 84 TYR A C 1
ATOM 660 O O . TYR A 1 84 ? 16.888 1.826 -0.309 1.00 85.75 84 TYR A O 1
ATOM 668 N N . PRO A 1 85 ? 17.022 1.167 1.836 1.00 84.88 85 PRO A N 1
ATOM 669 C CA . PRO A 1 85 ? 16.410 -0.135 1.591 1.00 84.88 85 PRO A CA 1
ATOM 670 C C . PRO A 1 85 ? 15.012 -0.015 0.972 1.00 84.88 85 PRO A C 1
ATOM 672 O O . PRO A 1 85 ? 14.677 -0.777 0.066 1.00 84.88 85 PRO A O 1
ATOM 675 N N . ARG A 1 86 ? 14.206 0.971 1.389 1.00 83.81 86 ARG A N 1
ATOM 676 C CA . ARG A 1 86 ? 12.832 1.169 0.888 1.00 83.81 86 ARG A CA 1
ATOM 677 C C . ARG A 1 86 ? 12.798 1.480 -0.610 1.00 83.81 86 ARG A C 1
ATOM 679 O O . ARG A 1 86 ? 12.035 0.847 -1.337 1.00 83.81 86 ARG A O 1
ATOM 686 N N . ILE A 1 87 ? 13.668 2.374 -1.093 1.00 83.94 87 ILE A N 1
ATOM 687 C CA . ILE A 1 87 ? 13.782 2.673 -2.532 1.00 83.94 87 ILE A CA 1
ATOM 688 C C . ILE A 1 87 ? 14.184 1.417 -3.294 1.00 83.94 87 ILE A C 1
ATOM 690 O O . ILE A 1 87 ? 13.580 1.074 -4.310 1.00 83.94 87 ILE A O 1
ATOM 694 N N . ALA A 1 88 ? 15.211 0.723 -2.800 1.00 88.62 88 ALA A N 1
ATOM 695 C CA . ALA A 1 88 ? 15.708 -0.478 -3.444 1.00 88.62 88 ALA A CA 1
ATOM 696 C C . ALA A 1 88 ? 14.608 -1.544 -3.541 1.00 88.62 88 ALA A C 1
ATOM 698 O O . ALA A 1 88 ? 14.488 -2.195 -4.577 1.00 88.62 88 ALA A O 1
ATOM 699 N N . HIS A 1 89 ? 13.771 -1.688 -2.509 1.00 88.50 89 HIS A N 1
ATOM 700 C CA . HIS A 1 89 ? 12.606 -2.571 -2.533 1.00 88.50 89 HIS A CA 1
ATOM 701 C C . HIS A 1 89 ? 11.583 -2.163 -3.598 1.00 88.50 89 HIS A C 1
ATOM 703 O O . HIS A 1 89 ? 11.184 -3.017 -4.389 1.00 88.50 89 HIS A O 1
ATOM 709 N N . VAL A 1 90 ? 11.223 -0.879 -3.687 1.00 88.50 90 VAL A N 1
ATOM 710 C CA . VAL A 1 90 ? 10.290 -0.367 -4.709 1.00 88.50 90 VAL A CA 1
ATOM 711 C C . VAL A 1 90 ? 10.825 -0.610 -6.121 1.00 88.50 90 VAL A C 1
ATOM 713 O O . VAL A 1 90 ? 10.113 -1.146 -6.966 1.00 88.50 90 VAL A O 1
ATOM 716 N N . ILE A 1 91 ? 12.096 -0.293 -6.383 1.00 90.38 91 ILE A N 1
ATOM 717 C CA . ILE A 1 91 ? 12.705 -0.520 -7.701 1.00 90.38 91 ILE A CA 1
ATOM 718 C C . ILE A 1 91 ? 12.734 -2.016 -8.039 1.00 90.38 91 ILE A C 1
ATOM 720 O O . ILE A 1 91 ? 12.487 -2.409 -9.179 1.00 90.38 91 ILE A O 1
ATOM 724 N N . ARG A 1 92 ? 13.035 -2.874 -7.056 1.00 91.62 92 ARG A N 1
ATOM 725 C CA . ARG A 1 92 ? 13.100 -4.326 -7.267 1.00 91.62 92 ARG A CA 1
ATOM 726 C C . ARG A 1 92 ? 11.734 -4.968 -7.494 1.00 91.62 92 ARG A C 1
ATOM 728 O O . ARG A 1 92 ? 11.686 -6.045 -8.089 1.00 91.62 92 ARG A O 1
ATOM 735 N N . ALA A 1 93 ? 10.668 -4.331 -7.022 1.00 93.12 93 ALA A N 1
ATOM 736 C CA . ALA A 1 93 ? 9.300 -4.798 -7.176 1.00 93.12 93 ALA A CA 1
ATOM 737 C C . ALA A 1 93 ? 8.739 -4.603 -8.594 1.00 93.12 93 ALA A C 1
ATOM 739 O O . ALA A 1 93 ? 7.813 -5.314 -8.977 1.00 93.12 93 ALA A O 1
ATOM 740 N N . MET A 1 94 ? 9.300 -3.677 -9.377 1.00 93.38 94 MET A N 1
ATOM 741 C CA . MET A 1 94 ? 8.848 -3.411 -10.744 1.00 93.38 94 MET A CA 1
ATOM 742 C C . MET A 1 94 ? 9.177 -4.594 -11.673 1.00 93.38 94 MET A C 1
ATOM 744 O O . MET A 1 94 ? 10.361 -4.939 -11.797 1.00 93.38 94 MET A O 1
ATOM 748 N N . PRO A 1 95 ? 8.189 -5.207 -12.350 1.00 94.12 95 PRO A N 1
ATOM 749 C CA . PRO A 1 95 ? 8.427 -6.324 -13.258 1.00 94.12 95 PRO A CA 1
ATOM 750 C C . PRO A 1 95 ? 9.258 -5.893 -14.468 1.00 94.12 95 PRO A C 1
ATOM 752 O O . PRO A 1 95 ? 9.077 -4.809 -15.025 1.00 94.12 95 PRO A O 1
ATOM 755 N N . ARG A 1 96 ? 10.165 -6.769 -14.903 1.00 91.31 96 ARG A N 1
ATOM 756 C CA . ARG A 1 96 ? 10.895 -6.607 -16.166 1.00 91.31 96 ARG A CA 1
ATOM 757 C C . ARG A 1 96 ? 10.040 -6.933 -17.382 1.00 91.31 96 ARG A C 1
ATOM 759 O O . ARG A 1 96 ? 10.135 -6.271 -18.413 1.00 91.31 96 ARG A O 1
ATOM 766 N N . ASP A 1 97 ? 9.312 -8.036 -17.279 1.00 92.81 97 ASP A N 1
ATOM 767 C CA . ASP A 1 97 ? 8.642 -8.704 -18.381 1.00 92.81 97 ASP A CA 1
ATOM 768 C C . ASP A 1 97 ? 7.412 -9.478 -17.891 1.00 92.81 97 ASP A C 1
ATOM 770 O O . ASP A 1 97 ? 7.098 -9.542 -16.700 1.00 92.81 97 ASP A O 1
ATOM 774 N N . THR A 1 98 ? 6.699 -10.086 -18.840 1.00 95.19 98 THR A N 1
ATOM 775 C CA . THR A 1 98 ? 5.473 -10.838 -18.547 1.00 95.19 98 THR A CA 1
ATOM 776 C C . THR A 1 98 ? 5.716 -12.134 -17.771 1.00 95.19 98 THR A C 1
ATOM 778 O O . THR A 1 98 ? 4.763 -12.696 -17.234 1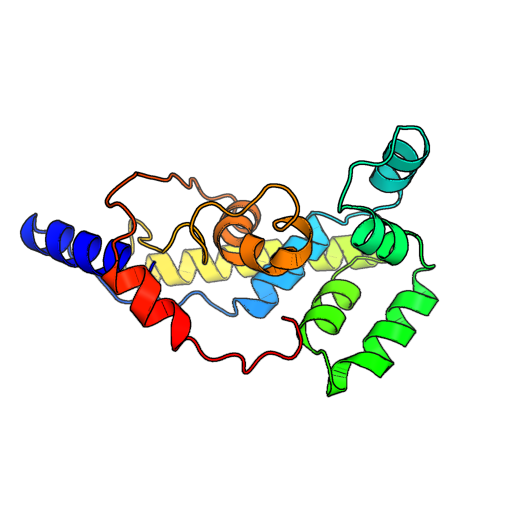.00 95.19 98 THR A O 1
ATOM 781 N N . SER A 1 99 ? 6.949 -12.646 -17.717 1.00 95.88 99 SER A N 1
ATOM 782 C CA . SER A 1 99 ? 7.277 -13.821 -16.910 1.00 95.88 99 SER A CA 1
ATOM 783 C C . SER A 1 99 ? 7.348 -13.429 -15.439 1.00 95.88 99 SER A C 1
ATOM 785 O O . SER A 1 99 ? 6.667 -14.034 -14.615 1.00 95.88 99 SER A O 1
ATOM 787 N N . GLU A 1 100 ? 8.094 -12.369 -15.115 1.00 94.38 100 GLU A N 1
ATOM 788 C CA . GLU A 1 100 ? 8.141 -11.825 -13.753 1.00 94.38 100 GLU A CA 1
ATOM 789 C C . GLU A 1 100 ? 6.760 -11.349 -13.285 1.00 94.38 100 GLU A C 1
ATOM 791 O O . GLU A 1 100 ? 6.367 -11.627 -12.151 1.00 94.38 100 GLU A O 1
ATOM 796 N N . LEU A 1 101 ? 5.986 -10.699 -14.164 1.00 96.06 101 LEU A N 1
ATOM 797 C CA . LEU A 1 101 ? 4.630 -10.247 -13.845 1.00 96.06 101 LEU A CA 1
ATOM 798 C C . LEU A 1 101 ? 3.702 -11.406 -13.447 1.00 96.06 101 LEU A C 1
ATOM 800 O O . LEU A 1 101 ? 2.953 -11.283 -12.480 1.00 96.06 101 LEU A O 1
ATOM 804 N N . ARG A 1 102 ? 3.769 -12.549 -14.145 1.00 97.50 102 ARG A N 1
ATOM 805 C CA . ARG A 1 102 ? 2.975 -13.739 -13.786 1.00 97.50 102 ARG A CA 1
ATOM 806 C C . ARG A 1 102 ? 3.326 -14.255 -12.392 1.00 97.50 102 ARG A C 1
ATOM 808 O O . ARG A 1 102 ? 2.417 -14.553 -11.623 1.00 97.50 102 ARG A O 1
ATOM 815 N N . CYS A 1 103 ? 4.613 -14.292 -12.046 1.00 97.00 103 CYS A N 1
ATOM 816 C CA . CYS A 1 103 ? 5.054 -14.666 -10.700 1.00 97.00 103 CYS A CA 1
ATOM 817 C C . CYS A 1 103 ? 4.556 -13.671 -9.638 1.00 97.00 103 CYS A C 1
ATOM 819 O O . CYS A 1 103 ? 4.207 -14.069 -8.528 1.00 97.00 103 CYS A O 1
ATOM 821 N N . ILE A 1 104 ? 4.507 -12.372 -9.956 1.00 97.00 104 ILE A N 1
ATOM 822 C CA . ILE A 1 104 ? 3.932 -11.363 -9.055 1.00 97.00 104 ILE A CA 1
ATOM 823 C C . ILE A 1 104 ? 2.444 -11.647 -8.837 1.00 97.00 104 ILE A C 1
ATOM 825 O O . ILE A 1 104 ? 2.017 -11.706 -7.690 1.00 97.00 104 ILE A O 1
ATOM 829 N N . TYR A 1 105 ? 1.666 -11.884 -9.895 1.00 97.50 105 TYR A N 1
ATOM 830 C CA . TYR A 1 105 ? 0.234 -12.187 -9.775 1.00 97.50 105 TYR A CA 1
ATOM 831 C C . TYR A 1 105 ? -0.045 -13.463 -8.977 1.00 97.50 105 TYR A C 1
ATOM 833 O O . TYR A 1 105 ? -0.911 -13.451 -8.106 1.00 97.50 105 TYR A O 1
ATOM 841 N N . GLU A 1 106 ? 0.732 -14.526 -9.187 1.00 98.06 106 GLU A N 1
ATOM 842 C CA . GLU A 1 106 ? 0.656 -15.731 -8.353 1.00 98.06 106 GLU A CA 1
ATOM 843 C C . GLU A 1 106 ? 0.868 -15.399 -6.865 1.00 98.06 106 GLU A C 1
ATOM 845 O O . GLU A 1 106 ? 0.096 -15.817 -6.000 1.00 98.06 106 GLU A O 1
ATOM 850 N N . ARG A 1 107 ? 1.883 -14.586 -6.550 1.00 97.62 107 ARG A N 1
ATOM 851 C CA . ARG A 1 107 ? 2.166 -14.168 -5.169 1.00 97.62 107 ARG A CA 1
ATOM 852 C C . ARG A 1 107 ? 1.079 -13.271 -4.580 1.00 97.62 107 ARG A C 1
ATOM 854 O O . ARG A 1 107 ? 0.828 -13.371 -3.381 1.00 97.62 107 ARG A O 1
ATOM 861 N N . ILE A 1 108 ? 0.431 -12.431 -5.389 1.00 97.81 108 ILE A N 1
ATOM 862 C CA . ILE A 1 108 ? -0.721 -11.621 -4.966 1.00 97.81 108 ILE A CA 1
ATOM 863 C C . ILE A 1 108 ? -1.871 -12.526 -4.534 1.00 97.81 108 ILE A C 1
ATOM 865 O O . ILE A 1 108 ? -2.398 -12.346 -3.437 1.00 97.81 108 ILE A O 1
ATOM 869 N N . GLU A 1 109 ? -2.213 -13.534 -5.335 1.00 98.06 109 GLU A N 1
ATOM 870 C CA . GLU A 1 109 ? -3.279 -14.486 -5.005 1.00 98.06 109 GLU A CA 1
ATOM 871 C C . GLU A 1 109 ? -2.965 -15.277 -3.727 1.00 98.06 109 GLU A C 1
ATOM 873 O O . GLU A 1 109 ? -3.804 -15.396 -2.829 1.00 98.06 109 GLU A O 1
ATOM 878 N N . ILE A 1 110 ? -1.718 -15.735 -3.570 1.00 97.69 110 ILE A N 1
ATOM 879 C CA . ILE A 1 110 ? -1.265 -16.389 -2.335 1.00 97.69 110 ILE A CA 1
ATOM 880 C C . ILE A 1 110 ? -1.386 -15.441 -1.133 1.00 97.69 110 ILE A C 1
ATOM 882 O O . ILE A 1 110 ? -1.824 -15.857 -0.056 1.00 97.69 110 ILE A O 1
ATOM 886 N N . TYR A 1 111 ? -0.988 -14.176 -1.289 1.00 97.44 111 TYR A N 1
ATOM 887 C CA . TYR A 1 111 ? -1.057 -13.179 -0.223 1.00 97.44 111 TYR A CA 1
ATOM 888 C C . TYR A 1 111 ? -2.507 -12.897 0.189 1.00 97.44 111 TYR A C 1
ATOM 890 O O . TYR A 1 111 ? -2.818 -12.965 1.380 1.00 97.44 111 TYR A O 1
ATOM 898 N N . ARG A 1 112 ? -3.406 -12.678 -0.780 1.00 97.00 112 ARG A N 1
ATOM 899 C CA . ARG A 1 112 ? -4.853 -12.515 -0.557 1.00 97.00 112 ARG A CA 1
ATOM 900 C C . ARG A 1 112 ? -5.423 -13.682 0.236 1.00 97.00 112 ARG A C 1
ATOM 902 O O . ARG A 1 112 ? -6.055 -13.477 1.272 1.00 97.00 112 ARG A O 1
ATOM 909 N N . HIS A 1 113 ? -5.123 -14.910 -0.187 1.00 96.75 113 HIS A N 1
ATOM 910 C CA . HIS A 1 113 ? -5.590 -16.111 0.498 1.00 96.75 113 HIS A CA 1
ATOM 911 C C . HIS A 1 113 ? -5.091 -16.188 1.951 1.00 96.75 113 HIS A C 1
ATOM 913 O O . HIS A 1 113 ? -5.869 -16.473 2.862 1.00 96.75 113 HIS A O 1
ATOM 919 N N . LYS A 1 114 ? -3.805 -15.899 2.196 1.00 96.75 114 LYS A N 1
ATOM 920 C CA . LYS A 1 114 ? -3.235 -15.862 3.554 1.00 96.75 114 LYS A CA 1
ATOM 921 C C . LYS A 1 114 ? -3.904 -14.799 4.425 1.00 96.75 114 LYS A C 1
ATOM 923 O O . LYS A 1 114 ? -4.200 -15.074 5.586 1.00 96.75 114 LYS A O 1
ATOM 928 N N . PHE A 1 115 ? -4.148 -13.613 3.872 1.00 96.44 115 PHE A N 1
ATOM 929 C CA . PHE A 1 115 ? -4.751 -12.498 4.593 1.00 96.44 115 PHE A CA 1
ATOM 930 C C . PHE A 1 115 ? -6.198 -12.805 4.997 1.00 96.44 115 PHE A C 1
ATOM 932 O O . PHE A 1 115 ? -6.545 -12.690 6.171 1.00 96.44 115 PHE A O 1
ATOM 939 N N . VAL A 1 116 ? -7.014 -13.292 4.055 1.00 96.06 116 VAL A N 1
ATOM 940 C CA . VAL A 1 116 ? -8.400 -13.712 4.322 1.00 96.06 116 VAL A CA 1
ATOM 941 C C . VAL A 1 116 ? -8.434 -14.830 5.362 1.00 96.06 116 VAL A C 1
ATOM 943 O O . VAL A 1 116 ? -9.204 -14.762 6.316 1.00 96.06 116 VAL A O 1
ATOM 946 N N . ARG A 1 117 ? -7.560 -15.839 5.244 1.00 96.44 117 ARG A N 1
ATOM 947 C CA . ARG A 1 117 ? -7.472 -16.909 6.247 1.00 96.44 117 ARG A CA 1
ATOM 948 C C . ARG A 1 117 ? -7.122 -16.391 7.637 1.00 96.44 117 ARG A C 1
ATOM 950 O O . ARG A 1 117 ? -7.688 -16.893 8.604 1.00 96.44 117 ARG A O 1
ATOM 957 N N . ALA A 1 118 ? -6.220 -15.417 7.741 1.00 95.94 118 ALA A N 1
ATOM 958 C CA . ALA A 1 118 ? -5.884 -14.800 9.018 1.00 95.94 118 ALA A CA 1
ATOM 959 C C . ALA A 1 118 ? -7.106 -14.098 9.628 1.00 95.94 118 ALA A C 1
ATOM 961 O O . ALA A 1 118 ? -7.437 -14.373 10.779 1.00 95.94 118 ALA A O 1
ATOM 962 N N . MET A 1 119 ? -7.834 -13.294 8.844 1.00 95.88 119 MET A N 1
ATOM 963 C CA . MET A 1 119 ? -9.065 -12.638 9.307 1.00 95.88 119 MET A CA 1
ATOM 964 C C . MET A 1 119 ? -10.121 -13.640 9.779 1.00 95.88 119 MET A C 1
ATOM 966 O O . MET A 1 119 ? -10.633 -13.507 10.888 1.00 95.88 119 MET A O 1
ATOM 970 N N . VAL A 1 120 ? -10.388 -14.683 8.986 1.00 96.25 120 VAL A N 1
ATOM 971 C CA . VAL A 1 120 ? -11.349 -15.739 9.340 1.00 96.25 120 VAL A CA 1
ATOM 972 C C . VAL A 1 120 ? -10.920 -16.463 10.616 1.00 96.25 120 VAL A C 1
ATOM 974 O O . VAL A 1 120 ? -11.732 -16.661 11.511 1.00 96.25 120 VAL A O 1
ATOM 977 N N . SER A 1 121 ? -9.636 -16.813 10.748 1.00 96.12 121 SER A N 1
ATOM 978 C CA . SER A 1 121 ? -9.124 -17.498 11.945 1.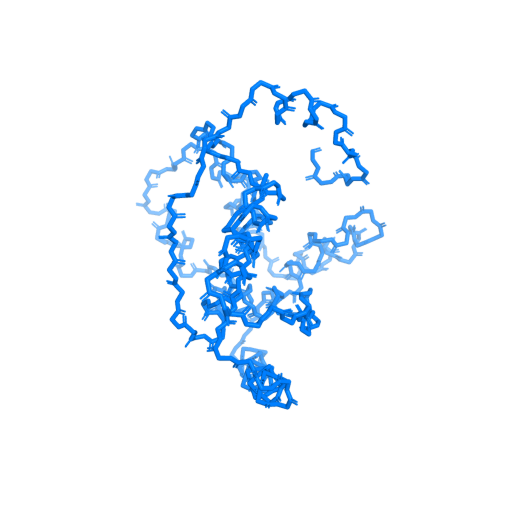00 96.12 121 SER A CA 1
ATOM 979 C C . SER A 1 121 ? -9.208 -16.654 13.219 1.00 96.12 121 SER A C 1
ATOM 981 O O . SER A 1 121 ? -9.265 -17.202 14.317 1.00 96.12 121 SER A O 1
ATOM 983 N N . SER A 1 122 ? -9.220 -15.329 13.074 1.00 95.56 122 SER A N 1
ATOM 984 C CA . SER A 1 122 ? -9.349 -14.374 14.173 1.00 95.56 122 SER A CA 1
ATOM 985 C C . SER A 1 122 ? -10.786 -13.884 14.383 1.00 95.56 122 SER A C 1
ATOM 987 O O . SER A 1 122 ? -10.990 -13.034 15.244 1.00 95.56 122 SER A O 1
ATOM 989 N N . ASN A 1 123 ? -11.768 -14.415 13.640 1.00 96.00 123 ASN A N 1
ATOM 990 C CA . ASN A 1 123 ? -13.169 -13.971 13.648 1.00 96.00 123 ASN A CA 1
ATOM 991 C C . ASN A 1 123 ? -13.313 -12.453 13.436 1.00 96.00 123 ASN A C 1
ATOM 993 O O . ASN A 1 123 ? -14.004 -11.772 14.188 1.00 96.00 123 ASN A O 1
ATOM 997 N N . ILE A 1 124 ? -12.599 -11.912 12.447 1.00 96.81 124 ILE A N 1
ATOM 998 C CA . ILE A 1 124 ? -12.628 -10.483 12.129 1.00 96.81 124 ILE A CA 1
ATOM 999 C C . ILE A 1 124 ? -13.648 -10.216 11.028 1.00 96.81 124 ILE A C 1
ATOM 1001 O O . ILE A 1 124 ? -13.477 -10.685 9.903 1.00 96.81 124 ILE A O 1
ATOM 1005 N N . ASP A 1 125 ? -14.638 -9.381 11.339 1.00 96.62 125 ASP A N 1
ATOM 1006 C CA . ASP A 1 125 ? -15.660 -8.942 10.382 1.00 96.62 125 ASP A CA 1
ATOM 1007 C C . ASP A 1 125 ? -15.223 -7.716 9.563 1.00 96.62 125 ASP A C 1
ATOM 1009 O O . ASP A 1 125 ? -15.556 -7.589 8.386 1.00 96.62 125 ASP A O 1
ATOM 1013 N N . ALA A 1 126 ? -14.470 -6.798 10.177 1.00 95.88 126 ALA A N 1
ATOM 1014 C CA . ALA A 1 126 ? -14.021 -5.553 9.560 1.00 95.88 126 ALA A CA 1
ATOM 1015 C C . ALA A 1 126 ? -12.692 -5.071 10.155 1.00 95.88 126 ALA A C 1
ATOM 1017 O O . ALA A 1 126 ? -12.345 -5.389 11.293 1.00 95.88 126 ALA A O 1
ATOM 1018 N N . LEU A 1 127 ? -11.954 -4.268 9.387 1.00 95.75 127 LEU A N 1
ATOM 1019 C CA . LEU A 1 127 ? -10.682 -3.685 9.809 1.00 95.75 127 LEU A CA 1
ATOM 1020 C C . LEU A 1 127 ? -10.849 -2.200 10.131 1.00 95.75 127 LEU A C 1
ATOM 1022 O O . LEU A 1 127 ? -11.277 -1.416 9.288 1.00 95.75 127 LEU A O 1
ATOM 1026 N N . LEU A 1 128 ? -10.452 -1.815 11.344 1.00 95.75 128 LEU A N 1
ATOM 1027 C CA . LEU A 1 128 ? -10.277 -0.422 11.743 1.00 95.75 128 LEU A CA 1
ATOM 1028 C C . LEU A 1 128 ? -8.788 -0.073 11.667 1.00 95.75 128 LEU A C 1
ATOM 1030 O O . LEU A 1 128 ? -7.979 -0.646 12.396 1.00 95.75 128 LEU A O 1
ATOM 1034 N N . CYS A 1 129 ? -8.419 0.882 10.818 1.00 94.19 129 CYS A N 1
ATOM 1035 C CA . CYS A 1 129 ? -7.037 1.330 10.674 1.00 94.19 129 CYS A CA 1
ATOM 1036 C C . CYS A 1 129 ? -6.954 2.842 10.410 1.00 94.19 129 CYS A C 1
ATOM 1038 O O . CYS A 1 129 ? -7.959 3.467 10.056 1.00 94.19 129 CYS A O 1
ATOM 1040 N N . PRO A 1 130 ? -5.768 3.458 10.566 1.00 93.38 130 PRO A N 1
ATOM 1041 C CA . PRO A 1 130 ? -5.544 4.806 10.064 1.00 93.38 130 PRO A CA 1
ATOM 1042 C C . PRO A 1 130 ? -5.791 4.860 8.552 1.00 93.38 130 PRO A C 1
ATOM 1044 O O . PRO A 1 130 ? -5.467 3.917 7.835 1.00 93.38 130 PRO A O 1
ATOM 1047 N N . VAL A 1 131 ? -6.340 5.975 8.071 1.00 91.44 131 VAL A N 1
ATOM 1048 C CA . VAL A 1 131 ? -6.578 6.195 6.634 1.00 91.44 131 VAL A CA 1
ATOM 1049 C C . VAL A 1 131 ? -5.281 6.547 5.905 1.00 91.44 131 VAL A C 1
ATOM 1051 O O . VAL A 1 131 ? -5.039 6.098 4.792 1.00 91.44 131 VAL A O 1
ATOM 1054 N N . GLN A 1 132 ? -4.461 7.383 6.533 1.00 89.88 132 GLN A N 1
ATOM 1055 C CA . GLN A 1 132 ? -3.237 7.937 5.973 1.00 89.88 132 GLN A CA 1
ATOM 1056 C C . GLN A 1 132 ? -2.257 8.207 7.120 1.00 89.88 132 GLN A C 1
ATOM 1058 O O . GLN A 1 132 ? -2.671 8.274 8.281 1.00 89.88 132 GLN A O 1
ATOM 1063 N N . VAL A 1 133 ? -0.969 8.376 6.817 1.00 87.88 133 VAL A N 1
ATOM 1064 C CA . VAL A 1 133 ? 0.039 8.747 7.833 1.00 87.88 133 VAL A CA 1
ATOM 1065 C C . VAL A 1 133 ? 0.092 10.243 8.136 1.00 87.88 133 VAL A C 1
ATOM 1067 O O . VAL A 1 133 ? 0.509 10.626 9.224 1.00 87.88 133 VAL A O 1
ATOM 1070 N N . VAL A 1 134 ? -0.369 11.078 7.206 1.00 89.31 134 VAL A N 1
ATOM 1071 C CA . VAL A 1 134 ? -0.326 12.542 7.290 1.00 89.31 134 VAL A CA 1
ATOM 1072 C C . VAL A 1 134 ? -1.731 13.143 7.176 1.00 89.31 134 VAL A C 1
ATOM 1074 O O . VAL A 1 134 ? -2.600 12.541 6.535 1.00 89.31 134 VAL A O 1
ATOM 1077 N N . PRO A 1 135 ? -1.979 14.325 7.776 1.00 90.94 135 PRO A N 1
ATOM 1078 C CA . PRO A 1 135 ? -3.114 15.161 7.395 1.00 90.94 135 PRO A CA 1
ATOM 1079 C C . PRO A 1 135 ? -2.945 15.678 5.954 1.00 90.94 135 PRO A C 1
ATOM 1081 O O . PRO A 1 135 ? -1.990 15.331 5.260 1.00 90.94 135 PRO A O 1
ATOM 1084 N N . ALA A 1 136 ? -3.882 16.500 5.478 1.00 91.00 136 ALA A N 1
ATOM 1085 C CA . ALA A 1 136 ? -3.763 17.116 4.159 1.00 91.00 136 ALA A CA 1
ATOM 1086 C C . ALA A 1 136 ? -2.437 17.893 4.039 1.00 91.00 136 ALA A C 1
ATOM 1088 O O . ALA A 1 136 ? -2.148 18.760 4.860 1.00 91.00 136 ALA A O 1
ATOM 1089 N N . VAL A 1 137 ? -1.646 17.565 3.016 1.00 88.06 137 VAL A N 1
ATOM 1090 C CA . VAL A 1 137 ? -0.354 18.203 2.730 1.00 88.06 137 VAL A CA 1
ATOM 1091 C C . VAL A 1 137 ? -0.488 19.218 1.597 1.00 88.06 137 VAL A C 1
ATOM 1093 O O . VAL A 1 137 ? -1.403 19.133 0.775 1.00 88.06 137 VAL A O 1
ATOM 1096 N N . GLY A 1 138 ? 0.440 20.176 1.536 1.00 87.31 138 GLY A N 1
ATOM 1097 C CA . GLY A 1 138 ? 0.518 21.128 0.427 1.00 87.31 138 GLY A CA 1
ATOM 1098 C C . GLY A 1 138 ? 0.715 20.426 -0.920 1.00 87.31 138 GLY A C 1
ATOM 1099 O O . GLY A 1 138 ? 1.313 19.355 -0.984 1.00 87.31 138 GLY A O 1
ATOM 1100 N N . HIS A 1 139 ? 0.235 21.044 -2.000 1.00 83.38 139 HIS A N 1
ATOM 1101 C CA . HIS A 1 139 ? 0.101 20.426 -3.327 1.00 83.38 139 HIS A CA 1
ATOM 1102 C C . HIS A 1 139 ? 1.371 19.752 -3.876 1.00 83.38 139 HIS A C 1
ATOM 1104 O O . HIS A 1 139 ? 1.273 18.739 -4.558 1.00 83.38 139 HIS A O 1
ATOM 1110 N N . VAL A 1 140 ? 2.553 20.282 -3.557 1.00 80.38 140 VAL A N 1
ATOM 1111 C CA . VAL A 1 140 ? 3.840 19.801 -4.086 1.00 80.38 140 VAL A CA 1
ATOM 1112 C C . VAL A 1 140 ? 4.383 18.559 -3.367 1.00 80.38 140 VAL A C 1
ATOM 1114 O O . VAL A 1 140 ? 5.205 17.835 -3.916 1.00 80.38 140 VAL A O 1
ATOM 1117 N N . TYR A 1 141 ? 3.923 18.280 -2.146 1.00 81.88 141 TYR A N 1
ATOM 1118 C CA . TYR A 1 141 ? 4.492 17.241 -1.282 1.00 81.88 141 TYR A CA 1
ATOM 1119 C C . TYR A 1 141 ? 4.058 15.789 -1.554 1.00 81.88 141 TYR A C 1
ATOM 1121 O O . TYR A 1 141 ? 4.870 14.902 -1.284 1.00 81.88 141 TYR A O 1
ATOM 1129 N N . PRO A 1 142 ? 2.854 15.471 -2.082 1.00 82.12 142 PRO A N 1
ATOM 1130 C CA . PRO A 1 142 ? 2.415 14.087 -2.271 1.00 82.12 142 PRO A CA 1
ATOM 1131 C C . PRO A 1 142 ? 3.409 13.219 -3.047 1.00 82.12 142 PRO A C 1
ATOM 1133 O O . PRO A 1 142 ? 3.589 12.049 -2.714 1.00 82.12 142 PRO A O 1
ATOM 1136 N N . MET A 1 143 ? 4.106 13.798 -4.030 1.00 80.00 143 MET A N 1
ATOM 1137 C CA . MET A 1 143 ? 5.079 13.073 -4.851 1.00 80.00 143 MET A CA 1
ATOM 1138 C C . MET A 1 143 ? 6.374 12.732 -4.112 1.00 80.00 143 MET A C 1
ATOM 1140 O O . MET A 1 143 ? 7.000 11.716 -4.414 1.00 80.00 143 MET A O 1
ATOM 1144 N N . HIS A 1 144 ? 6.737 13.515 -3.098 1.00 79.69 144 HIS A N 1
ATOM 1145 C CA . HIS A 1 144 ? 7.833 13.196 -2.181 1.00 79.69 144 HIS A CA 1
ATOM 1146 C C . HIS A 1 144 ? 7.411 12.157 -1.132 1.00 79.69 144 HIS A C 1
ATOM 1148 O O . HIS A 1 144 ? 8.226 11.394 -0.625 1.00 79.69 144 HIS A O 1
ATOM 1154 N N . LEU A 1 145 ? 6.108 12.062 -0.869 1.00 82.56 145 LEU A N 1
ATOM 1155 C CA . LEU A 1 145 ? 5.503 11.206 0.144 1.00 82.56 145 LEU A CA 1
ATOM 1156 C C . LEU A 1 145 ? 4.909 9.923 -0.454 1.00 82.56 145 LEU A C 1
ATOM 1158 O O . LEU A 1 145 ? 3.908 9.399 0.030 1.00 82.56 145 LEU A O 1
ATOM 1162 N N . PHE A 1 146 ? 5.527 9.363 -1.494 1.00 81.31 146 PHE A N 1
ATOM 1163 C CA . PHE A 1 146 ? 4.996 8.183 -2.184 1.00 81.31 146 PHE A CA 1
ATOM 1164 C C . PHE A 1 146 ? 4.734 6.983 -1.252 1.00 81.31 146 PHE A C 1
ATOM 1166 O O . PHE A 1 146 ? 3.737 6.277 -1.405 1.00 81.31 146 PHE A O 1
ATOM 1173 N N . ALA A 1 147 ? 5.584 6.769 -0.242 1.00 83.06 147 ALA A N 1
ATOM 1174 C CA . ALA A 1 147 ? 5.444 5.665 0.712 1.00 83.06 147 ALA A CA 1
ATOM 1175 C C . ALA A 1 147 ? 4.132 5.717 1.523 1.00 83.06 147 ALA A C 1
ATOM 1177 O O . ALA A 1 147 ? 3.666 4.689 2.021 1.00 83.06 147 ALA A O 1
ATOM 1178 N N . THR A 1 148 ? 3.499 6.890 1.615 1.00 87.81 148 THR A N 1
ATOM 1179 C CA . THR A 1 148 ? 2.208 7.069 2.298 1.00 87.81 148 THR A CA 1
ATOM 1180 C C . THR A 1 148 ? 1.082 6.292 1.616 1.00 87.81 14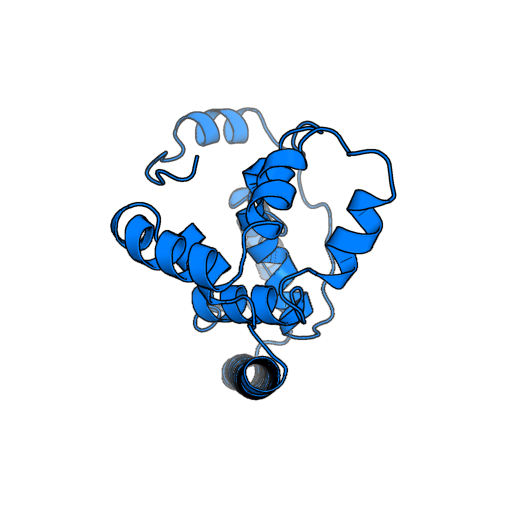8 THR A C 1
ATOM 1182 O O . THR A 1 148 ? 0.161 5.825 2.279 1.00 87.81 148 THR A O 1
ATOM 1185 N N . THR A 1 149 ? 1.216 6.000 0.316 1.00 89.06 149 THR A N 1
ATOM 1186 C CA . THR A 1 149 ? 0.266 5.153 -0.422 1.00 89.06 149 THR A CA 1
ATOM 1187 C C . THR A 1 149 ? 0.130 3.741 0.151 1.00 89.06 149 THR A C 1
ATOM 1189 O O . THR A 1 149 ? -0.849 3.072 -0.157 1.00 89.06 149 THR A O 1
ATOM 1192 N N . SER A 1 150 ? 1.047 3.288 1.013 1.00 89.00 150 SER A N 1
ATOM 1193 C CA . SER A 1 150 ? 0.993 1.970 1.660 1.00 89.00 150 SER A CA 1
ATOM 1194 C C . SER A 1 150 ? -0.301 1.700 2.441 1.00 89.00 150 SER A C 1
ATOM 1196 O O . SER A 1 150 ? -0.801 0.576 2.386 1.00 89.00 150 SER A O 1
ATOM 1198 N N . TYR A 1 151 ? -0.881 2.710 3.103 1.00 90.56 151 TYR A N 1
ATOM 1199 C CA . TYR A 1 151 ? -2.097 2.549 3.916 1.00 90.56 151 TYR A CA 1
ATOM 1200 C C . TYR A 1 151 ? -3.345 2.265 3.076 1.00 90.56 151 TYR A C 1
ATOM 1202 O O . TYR A 1 151 ? -4.183 1.465 3.477 1.00 90.56 151 TYR A O 1
ATOM 1210 N N . CYS A 1 152 ? -3.446 2.862 1.887 1.00 91.94 152 CYS A N 1
ATOM 1211 C CA . CYS A 1 152 ? -4.563 2.616 0.971 1.00 91.94 152 CYS A CA 1
ATOM 1212 C C . CYS A 1 152 ? -4.254 1.487 -0.025 1.00 91.94 152 CYS A C 1
ATOM 1214 O O . CYS A 1 152 ? -5.125 0.692 -0.372 1.00 91.94 152 CYS A O 1
ATOM 1216 N N . GLY A 1 153 ? -3.004 1.397 -0.483 1.00 92.75 153 GLY A N 1
ATOM 1217 C CA . GLY A 1 153 ? -2.558 0.473 -1.525 1.00 92.75 153 GLY A CA 1
ATOM 1218 C C . GLY A 1 153 ? -2.728 -0.995 -1.145 1.00 92.75 153 GLY A C 1
ATOM 1219 O O . GLY A 1 153 ? -3.015 -1.813 -2.016 1.00 92.75 153 GLY A O 1
ATOM 1220 N N . ILE A 1 154 ? -2.642 -1.333 0.146 1.00 93.88 154 ILE A N 1
ATOM 1221 C CA . ILE A 1 154 ? -2.916 -2.696 0.618 1.00 93.88 154 ILE A CA 1
ATOM 1222 C C . ILE A 1 154 ? -4.356 -3.137 0.322 1.00 93.88 154 ILE A C 1
ATOM 1224 O O . ILE A 1 154 ? -4.567 -4.288 -0.042 1.00 93.88 154 ILE A O 1
ATOM 1228 N N . PHE A 1 155 ? -5.344 -2.242 0.401 1.00 94.94 155 PHE A N 1
ATOM 1229 C CA . PHE A 1 155 ? -6.740 -2.593 0.127 1.00 94.94 155 PHE A CA 1
ATOM 1230 C C . PHE A 1 155 ? -7.015 -2.727 -1.372 1.00 94.94 155 PHE A C 1
ATOM 1232 O O . PHE A 1 155 ? -7.756 -3.623 -1.767 1.00 94.94 155 PHE A O 1
ATOM 1239 N N . ASN A 1 156 ? -6.330 -1.937 -2.207 1.00 95.88 156 ASN A N 1
ATOM 1240 C CA . ASN A 1 156 ? -6.321 -2.138 -3.660 1.00 95.88 156 ASN A CA 1
ATOM 1241 C C . ASN A 1 156 ? -5.695 -3.492 -4.026 1.00 95.88 156 ASN A C 1
ATOM 1243 O O . ASN A 1 156 ? -6.202 -4.211 -4.882 1.00 95.88 156 ASN A O 1
ATOM 1247 N N . LEU A 1 157 ? -4.595 -3.860 -3.359 1.00 96.12 157 LEU A N 1
ATOM 1248 C CA . LEU A 1 157 ? -3.952 -5.157 -3.546 1.00 96.12 157 LEU A CA 1
ATOM 1249 C C . LEU A 1 157 ? -4.875 -6.302 -3.130 1.00 96.12 157 LEU A C 1
ATOM 1251 O O . LEU A 1 157 ? -4.978 -7.290 -3.850 1.00 96.12 157 LEU A O 1
ATOM 1255 N N . LEU A 1 158 ? -5.527 -6.187 -1.974 1.00 95.69 158 LEU A N 1
ATOM 1256 C CA . LEU A 1 158 ? -6.426 -7.208 -1.438 1.00 95.69 158 LEU A CA 1
ATOM 1257 C C . LEU A 1 158 ? -7.757 -7.299 -2.190 1.00 95.69 158 LEU A C 1
ATOM 1259 O O . LEU A 1 158 ? -8.424 -8.320 -2.064 1.00 95.69 158 LEU A O 1
ATOM 1263 N N . ASP A 1 159 ? -8.101 -6.275 -2.975 1.00 96.44 159 ASP A N 1
ATOM 1264 C CA . ASP A 1 159 ? -9.418 -6.104 -3.599 1.00 96.44 159 ASP A CA 1
ATOM 1265 C C . ASP A 1 159 ? -10.549 -6.089 -2.556 1.00 96.44 159 ASP A C 1
ATOM 1267 O O . ASP A 1 159 ? -11.581 -6.745 -2.677 1.00 96.44 159 ASP A O 1
ATOM 1271 N N . PHE A 1 160 ? -10.307 -5.373 -1.454 1.00 96.12 160 PHE A N 1
ATOM 1272 C CA . PHE A 1 160 ? -11.265 -5.223 -0.362 1.00 96.12 160 PHE A CA 1
ATOM 1273 C C . PHE A 1 160 ? -12.056 -3.929 -0.505 1.00 96.12 160 PHE A C 1
ATOM 1275 O O . PHE A 1 160 ? -11.515 -2.883 -0.865 1.00 96.12 160 PHE A O 1
ATOM 1282 N N . ALA A 1 161 ? -13.329 -3.979 -0.115 1.00 97.12 161 ALA A N 1
ATOM 1283 C CA . ALA A 1 161 ? -14.104 -2.769 0.100 1.00 97.12 161 ALA A CA 1
ATOM 1284 C C . ALA A 1 161 ? -13.475 -1.962 1.249 1.00 97.12 161 ALA A C 1
ATOM 1286 O O . ALA A 1 161 ? -13.405 -2.430 2.385 1.00 97.12 161 ALA A O 1
ATOM 1287 N N . ALA A 1 162 ? -13.026 -0.746 0.945 1.00 96.62 162 ALA A N 1
ATOM 1288 C CA . ALA A 1 162 ? -12.444 0.178 1.909 1.00 96.62 162 ALA A CA 1
ATOM 1289 C C . ALA A 1 162 ? -13.134 1.541 1.807 1.00 96.62 162 ALA A C 1
ATOM 1291 O O . ALA A 1 162 ? -13.401 2.042 0.715 1.00 96.62 162 ALA A O 1
ATOM 1292 N N . GLY A 1 163 ? -13.426 2.142 2.959 1.00 96.50 163 GLY A N 1
ATOM 1293 C CA . GLY A 1 163 ? -14.080 3.442 3.066 1.00 96.50 163 GLY A CA 1
ATOM 1294 C C . GLY A 1 163 ? -13.468 4.275 4.183 1.00 96.50 163 GLY A C 1
ATOM 1295 O O . GLY A 1 163 ? -12.808 3.749 5.078 1.00 96.50 163 GLY A O 1
ATOM 1296 N N . THR A 1 164 ? -13.680 5.587 4.128 1.00 95.62 164 THR A N 1
ATOM 1297 C CA . THR A 1 164 ? -13.143 6.532 5.110 1.00 95.62 164 THR A CA 1
ATOM 1298 C C . THR A 1 164 ? -14.269 7.370 5.700 1.00 95.62 164 THR A C 1
ATOM 1300 O O . THR A 1 164 ? -15.242 7.706 5.025 1.00 95.62 164 THR A O 1
ATOM 1303 N N . VAL A 1 165 ? -14.148 7.697 6.986 1.00 95.12 165 VAL A N 1
ATOM 1304 C CA . VAL A 1 165 ? -15.103 8.542 7.709 1.00 95.12 165 VAL A CA 1
ATOM 1305 C C . VAL A 1 165 ? -14.318 9.581 8.499 1.00 95.12 165 VAL A C 1
ATOM 1307 O O . VAL A 1 165 ? -13.328 9.260 9.156 1.00 95.12 165 VAL A O 1
ATOM 1310 N N . CYS A 1 166 ? -14.749 10.840 8.433 1.00 95.06 166 CYS A N 1
ATOM 1311 C CA . CYS A 1 166 ? -14.146 11.907 9.222 1.00 95.06 166 CYS A CA 1
ATOM 1312 C C . CYS A 1 166 ? -14.609 11.798 10.681 1.00 95.06 166 CYS A C 1
ATOM 1314 O O . CYS A 1 166 ? -15.785 12.000 10.978 1.00 95.06 166 CYS A O 1
ATOM 1316 N N . VAL A 1 167 ? -13.682 11.472 11.584 1.00 95.50 167 VAL A N 1
ATOM 1317 C CA . VAL A 1 167 ? -13.971 11.243 13.013 1.00 95.50 167 VAL A CA 1
ATOM 1318 C C . VAL A 1 167 ? -13.447 12.350 13.929 1.00 95.50 167 VAL A C 1
ATOM 1320 O O . VAL A 1 167 ? -13.849 12.428 15.086 1.00 95.50 167 VAL A O 1
ATOM 1323 N N . SER A 1 168 ? -12.535 13.195 13.438 1.00 94.25 168 SER A N 1
ATOM 1324 C CA . SER A 1 168 ? -11.827 14.200 14.237 1.00 94.25 168 SER A CA 1
ATOM 1325 C C . SER A 1 168 ? -11.185 15.272 13.345 1.00 94.25 168 SER A C 1
ATOM 1327 O O . SER A 1 168 ? -11.141 15.130 12.123 1.00 94.25 168 SER A O 1
ATOM 1329 N N . LYS A 1 169 ? -10.672 16.341 13.960 1.00 95.62 169 LYS A N 1
ATOM 1330 C CA . LYS A 1 169 ? -9.847 17.383 13.328 1.00 95.62 169 LYS A CA 1
ATOM 1331 C C . LYS A 1 169 ? -8.488 17.450 14.024 1.00 95.62 169 LYS A C 1
ATOM 1333 O O . LYS A 1 169 ? -8.399 17.081 15.195 1.00 95.62 169 LYS A O 1
ATOM 1338 N N . VAL A 1 170 ? -7.464 17.904 13.301 1.00 95.44 170 VAL A N 1
ATOM 1339 C CA . VAL A 1 170 ? -6.125 18.158 13.859 1.00 95.44 170 VAL A CA 1
ATOM 1340 C C . VAL A 1 170 ? -6.235 19.225 14.949 1.00 95.44 170 VAL A C 1
ATOM 1342 O O . VAL A 1 170 ? -6.933 20.223 14.759 1.00 95.44 170 VAL A O 1
ATOM 1345 N N . THR A 1 171 ? -5.602 18.982 16.093 1.00 95.88 171 THR A N 1
ATOM 1346 C CA . THR A 1 171 ? -5.519 19.926 17.215 1.00 95.88 171 THR A CA 1
ATOM 1347 C C . THR A 1 171 ? -4.110 20.507 17.331 1.00 95.88 171 THR A C 1
ATOM 1349 O O . THR A 1 171 ? -3.161 19.937 16.803 1.00 95.88 171 THR A O 1
ATOM 1352 N N . GLU A 1 172 ? -3.951 21.604 18.077 1.00 95.19 172 GLU A N 1
ATOM 1353 C CA . GLU A 1 172 ? -2.618 22.155 18.378 1.00 95.19 172 GLU A CA 1
ATOM 1354 C C . GLU A 1 172 ? -1.704 21.135 19.070 1.00 95.19 172 GLU A C 1
ATOM 1356 O O . GLU A 1 172 ? -0.499 21.133 18.853 1.00 95.19 172 GLU A O 1
ATOM 1361 N N . GLU A 1 173 ? -2.268 20.263 19.908 1.00 94.38 173 GLU A N 1
ATOM 1362 C CA . GLU A 1 173 ? -1.493 19.216 20.576 1.00 94.38 173 GLU A CA 1
ATOM 1363 C C . GLU A 1 173 ? -0.991 18.167 19.578 1.00 94.38 173 GLU A C 1
ATOM 1365 O O . GLU A 1 173 ? 0.157 17.744 19.669 1.00 94.38 173 GLU A O 1
ATOM 1370 N N . ASP A 1 174 ? -1.803 17.797 18.576 1.00 93.75 174 ASP A N 1
ATOM 1371 C CA . ASP A 1 174 ? -1.353 16.896 17.509 1.00 93.75 174 ASP A CA 1
ATOM 1372 C C . ASP A 1 174 ? -0.159 17.496 16.738 1.00 93.75 174 ASP A C 1
ATOM 1374 O O . ASP A 1 174 ? 0.737 16.756 16.334 1.00 93.75 174 ASP A O 1
ATOM 1378 N N . GLU A 1 175 ? -0.137 18.819 16.532 1.00 92.44 175 GLU A N 1
ATOM 1379 C CA . GLU A 1 175 ? 0.973 19.521 15.871 1.00 92.44 175 GLU A CA 1
ATOM 1380 C C . GLU A 1 175 ? 2.226 19.585 16.749 1.00 92.44 175 GLU A C 1
ATOM 1382 O O . GLU A 1 175 ? 3.326 19.338 16.258 1.00 92.44 175 GLU A O 1
ATOM 1387 N N . ARG A 1 176 ? 2.076 19.851 18.054 1.00 92.56 176 ARG A N 1
ATOM 1388 C CA . ARG A 1 176 ? 3.202 19.822 19.003 1.00 92.56 176 ARG A CA 1
ATOM 1389 C C . ARG A 1 176 ? 3.836 18.438 19.065 1.00 92.56 176 ARG A C 1
ATOM 1391 O O . ARG A 1 176 ? 5.045 18.325 18.933 1.00 92.56 176 ARG A O 1
ATOM 1398 N N . MET A 1 177 ? 3.021 17.390 19.178 1.00 90.19 177 MET A N 1
ATOM 1399 C CA . MET A 1 177 ? 3.505 16.008 19.180 1.00 90.19 177 MET A CA 1
ATOM 1400 C C . MET A 1 177 ? 4.187 15.615 17.863 1.00 90.19 177 MET A C 1
ATOM 1402 O O . MET A 1 177 ? 5.054 14.745 17.862 1.00 90.19 177 MET A O 1
ATOM 1406 N N . LEU A 1 178 ? 3.788 16.216 16.737 1.00 88.75 178 LEU A N 1
ATOM 1407 C CA . LEU A 1 178 ? 4.429 15.977 15.446 1.00 88.75 178 LEU A CA 1
ATOM 1408 C C . LEU A 1 178 ? 5.843 16.572 15.387 1.00 88.75 178 LEU A C 1
ATOM 1410 O O . LEU A 1 178 ? 6.691 15.993 14.718 1.00 88.75 178 LEU A O 1
ATOM 1414 N N . ALA A 1 179 ? 6.111 17.677 16.091 1.00 87.12 179 ALA A N 1
ATOM 1415 C CA . ALA A 1 179 ? 7.452 18.266 16.156 1.00 87.12 179 ALA A CA 1
ATOM 1416 C C . ALA A 1 179 ? 8.479 17.328 16.816 1.00 87.12 179 ALA A C 1
ATOM 1418 O O . ALA A 1 179 ? 9.659 17.388 16.488 1.00 87.12 179 ALA A O 1
ATOM 1419 N N . ASP A 1 180 ? 8.015 16.436 17.694 1.00 86.94 180 ASP A N 1
ATOM 1420 C CA . ASP A 1 180 ? 8.837 15.421 18.358 1.00 86.94 180 ASP A CA 1
ATOM 1421 C C . ASP A 1 180 ? 8.853 14.076 17.600 1.00 86.94 180 ASP A C 1
ATOM 1423 O O . ASP A 1 180 ? 9.319 13.061 18.130 1.00 86.94 180 ASP A O 1
ATOM 1427 N N . TYR A 1 181 ? 8.305 14.016 16.378 1.00 84.06 181 TYR A N 1
ATOM 1428 C CA . TYR A 1 181 ? 8.270 12.777 15.604 1.00 84.06 181 TYR A CA 1
ATOM 1429 C C . TYR A 1 181 ? 9.689 12.371 15.162 1.00 84.06 181 TYR A C 1
ATOM 1431 O O . TYR A 1 181 ? 10.420 13.201 14.628 1.00 84.06 181 TYR A O 1
ATOM 1439 N N . PRO A 1 182 ? 10.089 11.099 15.345 1.00 83.19 182 PRO A N 1
ATOM 1440 C CA . PRO A 1 182 ? 11.434 10.649 15.002 1.00 83.19 182 PRO A CA 1
ATOM 1441 C C . PRO A 1 182 ? 11.717 10.741 13.495 1.00 83.19 182 PRO A C 1
ATOM 1443 O O . PRO A 1 182 ? 10.986 10.183 12.672 1.00 83.19 182 PRO A O 1
ATOM 1446 N N . GLU A 1 183 ? 12.825 11.391 13.140 1.00 78.75 183 GLU A N 1
ATOM 1447 C CA . GLU A 1 183 ? 13.337 11.537 11.769 1.00 78.75 183 GLU A CA 1
ATOM 1448 C C . GLU A 1 183 ? 14.427 10.490 11.467 1.00 78.75 183 GLU A C 1
ATOM 1450 O O . GLU A 1 183 ? 15.501 10.782 10.947 1.00 78.75 183 GLU A O 1
ATOM 1455 N N . ASP A 1 184 ? 14.164 9.235 11.832 1.00 70.19 184 ASP A N 1
ATOM 1456 C CA . ASP A 1 184 ? 15.157 8.150 11.770 1.00 70.19 184 ASP A CA 1
ATOM 1457 C C . ASP A 1 184 ? 15.322 7.566 10.353 1.00 70.19 184 ASP A C 1
ATOM 1459 O O . ASP A 1 184 ? 16.170 6.701 10.111 1.00 70.19 184 ASP A O 1
ATOM 1463 N N . ASP A 1 185 ? 14.464 7.977 9.417 1.00 64.94 185 ASP A N 1
ATOM 1464 C CA . ASP A 1 18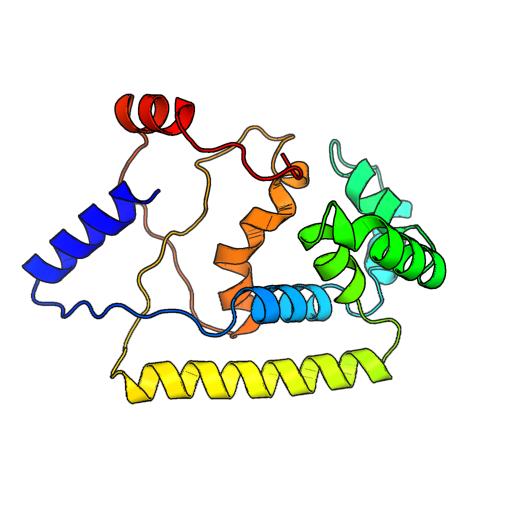5 ? 14.469 7.508 8.038 1.00 64.94 185 ASP A CA 1
ATOM 1465 C C . ASP A 1 185 ? 15.215 8.502 7.144 1.00 64.94 185 ASP A C 1
ATOM 1467 O O . ASP A 1 185 ? 14.767 9.623 6.939 1.00 64.94 185 ASP A O 1
ATOM 1471 N N . LEU A 1 186 ? 16.320 8.053 6.540 1.00 59.72 186 LEU A N 1
ATOM 1472 C CA . LEU A 1 186 ? 17.102 8.818 5.556 1.00 59.72 186 LEU A CA 1
ATOM 1473 C C . LEU A 1 186 ? 16.314 9.149 4.271 1.00 59.72 186 LEU A C 1
ATOM 1475 O O . LEU A 1 186 ? 16.847 9.788 3.365 1.00 59.72 186 LEU A O 1
ATOM 1479 N N . TRP A 1 187 ? 15.086 8.643 4.150 1.00 57.41 187 TRP A N 1
ATOM 1480 C CA . TRP A 1 187 ? 14.148 8.890 3.057 1.00 57.41 187 TRP A CA 1
ATOM 1481 C C . TRP A 1 187 ? 13.176 10.061 3.327 1.00 57.41 187 TRP A C 1
ATOM 1483 O O . TRP A 1 187 ? 12.086 10.098 2.750 1.00 57.41 187 TRP A O 1
ATOM 1493 N N . VAL A 1 188 ? 13.555 11.007 4.191 1.00 42.47 188 VAL A N 1
ATOM 1494 C CA . VAL A 1 188 ? 12.831 12.267 4.446 1.00 42.47 188 VAL A CA 1
ATOM 1495 C C . VAL A 1 188 ? 13.659 13.452 3.963 1.00 42.47 188 VAL A C 1
ATOM 1497 O O . VAL A 1 188 ? 14.882 13.463 4.227 1.00 42.47 188 VAL A O 1
#

Organism: Ascaris suum (NCBI:txid6253)

Foldseek 3Di:
DVVLLVVVVVVCVVVVDDDDDDDQPPLLLLVLLLLQVVQVALCPVVLVVCVVDDDDAQCCVVSVLSVDDLVVLQVVLVVCCVPAVSSSSSSVSHDNDPVSSVVSVVVLVVSLVVRVVSCVVVVHPDDRDDQWPDDDDPPNCCSLVVVRCSSVSSCVSNVHDDDDDDRDDDDPVNVVVVVVDDPPHPSD

pLDDT: mean 90.87, std 7.44, range [42.47, 98.06]

Radius of gyration: 19.02 Å; chains: 1; bounding box: 45×40×49 Å

Secondary structure (DSSP, 8-state):
-HHHHHHHHHHHHHTT------PPTTHHHHHHHHHHHH-TTTTHHHHHHHTTSPPPTT-HHHHHHHHS-HHHHHHHHHHHTTT-HHHHHHHHHS-SSHHHHHHHHHHHHHHHHHHHHHHHHTT-S-----S-SSSSPPTTSTTTTGGGGHHHHHHHHHT------------HHHHHHHHT-----TT-

InterPro domains:
  IPR023631 Amidase signature domain [PF01425] (1-186)
  IPR036928 Amidase signature (AS) superfamily [G3DSA:3.90.1300.10] (1-187)
  IPR036928 Amidase signature (AS) superfamily [SSF75304] (1-181)
  IPR052096 Endocannabinoid-regulating amidase [PTHR45847] (1-187)

Sequence (188 aa):
MQRAVAETRSRLECLGHTLIPFNPLQVAEAFSLFIGAVTVDGCRYLLNKFDADLECDGYASIMNMNRVPFILRRIIAFLTAPFYPRIAHVIRAMPRDTSELRCIYERIEIYRHKFVRAMVSSNIDALLCPVQVVPAVGHVYPMHLFATTSYCGIFNLLDFAAGTVCVSKVTEEDERMLADYPEDDLWV